Protein AF-T1X6V9-F1 (afdb_monomer)

Sequence (187 aa):
MSGMLDGSAIKTFTDHLGKGTVRTVVFEDSFGGTAEAAGAYANAIRASGVDTEIRGQCMAACAYAFLAGKAHRFGYGLQVNGVLLPVAARPTAAELAVRWRGEEAHKTLAEFTPIAAAAPIRATETRPSGTARDNWQPEHGVLFTASPTLFGRIYNAFYCDGSQGRDFSKCERLPDADPFKLGVLTP

Secondary structure (DSSP, 8-state):
-EEE--STTHHHHHHHHTTS---EEEEEEEE---HHHHHHHHHHHHHHT-EEEEEEEEETHHHHHHHTSSSEEEPPSSSPEEEEEE-SSPPPHHHHTTTTSTHHHHHHHHTTSS----S------------------TTEEEEEEEEEETTEEEEEEEEEESTTTT-GGGSEEETT--TTTTTSS--

Mean predicted aligned error: 7.72 Å

Radius of gyration: 17.03 Å; Cα contacts (8 Å, |Δi|>4): 370; chains: 1; bounding box: 56×28×39 Å

Structure (mmCIF, N/CA/C/O backbone):
data_AF-T1X6V9-F1
#
_entry.id   AF-T1X6V9-F1
#
loop_
_atom_site.group_PDB
_atom_site.id
_atom_site.type_symbol
_atom_site.label_atom_id
_atom_site.label_alt_id
_atom_site.label_comp_id
_atom_site.label_asym_id
_atom_site.label_entity_id
_atom_site.label_seq_id
_atom_site.pdbx_PDB_ins_code
_atom_site.Cartn_x
_atom_site.Cartn_y
_atom_site.Cartn_z
_atom_site.occupancy
_atom_site.B_iso_or_equiv
_atom_site.auth_seq_id
_atom_site.auth_comp_id
_atom_site.auth_asym_id
_atom_site.auth_atom_id
_atom_site.pdbx_PDB_model_num
ATOM 1 N N . MET A 1 1 ? -8.078 7.768 6.172 1.00 91.06 1 MET A N 1
ATOM 2 C CA . MET A 1 1 ? -6.737 8.376 6.262 1.00 91.06 1 MET A CA 1
ATOM 3 C C . MET A 1 1 ? -6.434 8.969 4.907 1.00 91.06 1 MET A C 1
ATOM 5 O O . MET A 1 1 ? -6.535 8.235 3.937 1.00 91.06 1 MET A O 1
ATOM 9 N N . SER A 1 2 ? -6.135 10.259 4.826 1.00 91.19 2 SER A N 1
ATOM 10 C CA . SER A 1 2 ? -5.882 10.945 3.555 1.00 91.19 2 SER A CA 1
ATOM 11 C C . SER A 1 2 ? -4.732 11.930 3.696 1.00 91.19 2 SER A C 1
ATOM 13 O O . SER A 1 2 ? -4.455 12.396 4.803 1.00 91.19 2 SER A O 1
ATOM 15 N N . GLY A 1 3 ? -4.079 12.268 2.585 1.00 88.44 3 GLY A N 1
ATOM 16 C CA . GLY A 1 3 ? -2.943 13.185 2.599 1.00 88.44 3 GLY A CA 1
ATOM 17 C C . GLY A 1 3 ? -1.674 12.550 3.171 1.00 88.44 3 GLY A C 1
ATOM 18 O O . GLY A 1 3 ? -1.402 11.372 2.940 1.00 88.44 3 GLY A O 1
ATOM 19 N N . MET A 1 4 ? -0.852 13.345 3.861 1.00 89.19 4 MET A N 1
ATOM 20 C CA . MET A 1 4 ? 0.467 12.896 4.305 1.00 89.19 4 MET A CA 1
ATOM 21 C C . MET A 1 4 ? 0.417 12.056 5.584 1.00 89.19 4 MET A C 1
ATOM 23 O O . MET A 1 4 ? -0.168 12.467 6.583 1.00 89.19 4 MET A O 1
ATOM 27 N N . LEU A 1 5 ? 1.085 10.898 5.577 1.00 89.19 5 LEU A N 1
ATOM 28 C CA . LEU A 1 5 ? 1.254 10.038 6.758 1.00 89.19 5 LEU A CA 1
ATOM 29 C C . LEU A 1 5 ? 2.577 10.350 7.466 1.00 89.19 5 LEU A C 1
ATOM 31 O O . LEU A 1 5 ? 3.475 9.520 7.540 1.00 89.19 5 LEU A O 1
ATOM 35 N N . ASP A 1 6 ? 2.696 11.565 7.992 1.00 86.56 6 ASP A N 1
ATOM 36 C CA . ASP A 1 6 ? 3.901 12.065 8.679 1.00 86.56 6 ASP A CA 1
ATOM 37 C C . ASP A 1 6 ? 4.001 11.662 10.165 1.00 86.56 6 ASP A C 1
ATOM 39 O O . ASP A 1 6 ? 4.960 12.006 10.850 1.00 86.56 6 ASP A O 1
ATOM 43 N N . GLY A 1 7 ? 3.010 10.928 10.675 1.00 86.88 7 GLY A N 1
ATOM 44 C CA . GLY A 1 7 ? 2.952 10.474 12.066 1.00 86.88 7 GLY A CA 1
ATOM 45 C C . GLY A 1 7 ? 2.306 11.465 13.040 1.00 86.88 7 GLY A C 1
ATOM 46 O O . GLY A 1 7 ? 1.992 11.069 14.158 1.00 86.88 7 GLY A O 1
ATOM 47 N N . SER A 1 8 ? 2.000 12.700 12.631 1.00 90.19 8 SER A N 1
ATOM 48 C CA . SER A 1 8 ? 1.365 13.707 13.503 1.00 90.19 8 SER A CA 1
ATOM 49 C C . SER A 1 8 ? 0.018 13.247 14.083 1.00 90.19 8 SER A C 1
ATOM 51 O O . SER A 1 8 ? -0.298 13.517 15.242 1.00 90.19 8 SER A O 1
ATOM 53 N N . ALA A 1 9 ? -0.757 12.483 13.308 1.00 92.12 9 ALA A N 1
ATOM 54 C CA . ALA A 1 9 ? -2.065 11.964 13.703 1.00 92.12 9 ALA A CA 1
ATOM 55 C C . ALA A 1 9 ? -2.025 10.579 14.384 1.00 92.12 9 ALA A C 1
ATOM 57 O O . ALA A 1 9 ? -3.088 10.033 14.696 1.00 92.12 9 ALA A O 1
ATOM 58 N N . ILE A 1 10 ? -0.842 9.998 14.646 1.00 93.31 10 ILE A N 1
ATOM 59 C CA . ILE A 1 10 ? -0.730 8.601 15.103 1.00 93.31 10 ILE A CA 1
ATOM 60 C C . ILE A 1 10 ? -1.444 8.352 16.432 1.00 93.31 10 ILE A C 1
ATOM 62 O O . ILE A 1 10 ? -2.114 7.336 16.594 1.00 93.31 10 ILE A O 1
ATOM 66 N N . LYS A 1 11 ? -1.357 9.296 17.377 1.00 94.31 11 LYS A N 1
ATOM 67 C CA . LYS A 1 11 ? -2.011 9.157 18.681 1.00 94.31 11 LYS A CA 1
ATOM 68 C C . LYS A 1 11 ? -3.527 9.080 18.514 1.00 94.31 11 LYS A C 1
ATOM 70 O O . LYS A 1 11 ? -4.154 8.139 18.985 1.00 94.31 11 LYS A O 1
ATOM 75 N N . THR A 1 12 ? -4.105 10.041 17.797 1.00 94.88 12 THR A N 1
ATOM 76 C CA . THR A 1 12 ? -5.546 10.083 17.529 1.00 94.88 12 THR A CA 1
ATOM 77 C C . THR A 1 12 ? -6.005 8.852 16.758 1.00 94.88 12 THR A C 1
ATOM 79 O O . THR A 1 12 ? -7.079 8.327 17.040 1.00 94.88 12 THR A O 1
ATOM 82 N N . PHE A 1 13 ? -5.203 8.377 15.807 1.00 95.25 13 PHE A N 1
ATOM 83 C CA . PHE A 1 13 ? -5.475 7.157 15.059 1.00 95.25 13 PHE A CA 1
ATOM 84 C C . PHE A 1 13 ? -5.554 5.928 15.975 1.00 95.25 13 PHE A C 1
ATOM 86 O O . PHE A 1 13 ? -6.565 5.225 15.966 1.00 95.25 13 PHE A O 1
ATOM 93 N N . THR A 1 14 ? -4.548 5.717 16.826 1.00 95.94 14 THR A N 1
ATOM 94 C CA . THR A 1 14 ? -4.524 4.615 17.801 1.00 95.94 14 THR A CA 1
ATOM 95 C C . THR A 1 14 ? -5.679 4.714 18.796 1.00 95.94 14 THR A C 1
ATOM 97 O O . THR A 1 14 ? -6.346 3.714 19.052 1.00 95.94 14 THR A O 1
ATOM 100 N N . ASP A 1 15 ? -5.990 5.918 19.286 1.00 95.50 15 ASP A N 1
ATOM 101 C CA . ASP A 1 15 ? -7.129 6.155 20.182 1.00 95.50 15 ASP A CA 1
ATOM 102 C C . ASP A 1 15 ? -8.468 5.784 19.510 1.00 95.50 15 ASP A C 1
ATOM 104 O O . ASP A 1 15 ? -9.394 5.320 20.174 1.00 95.50 15 ASP A O 1
ATOM 108 N N . HIS A 1 16 ? -8.601 5.966 18.189 1.00 94.25 16 HIS A N 1
ATOM 109 C CA . HIS A 1 16 ? -9.796 5.552 17.446 1.00 94.25 16 HIS A CA 1
ATOM 110 C C . HIS A 1 16 ? -9.865 4.043 17.238 1.00 94.25 16 HIS A C 1
ATOM 112 O O . HIS A 1 16 ? -10.936 3.466 17.430 1.00 94.25 16 HIS A O 1
ATOM 118 N N . LEU A 1 17 ? -8.751 3.404 16.878 1.00 95.50 17 LEU A N 1
ATOM 119 C CA . LEU A 1 17 ? -8.703 1.951 16.728 1.00 95.50 17 LEU A CA 1
ATOM 120 C C . LEU A 1 17 ? -8.969 1.230 18.057 1.00 95.50 17 LEU A C 1
ATOM 122 O O . LEU A 1 17 ? -9.740 0.272 18.089 1.00 95.50 17 LEU A O 1
ATOM 126 N N . GLY A 1 18 ? -8.429 1.749 19.164 1.00 93.38 18 GLY A N 1
ATOM 127 C CA . GLY A 1 18 ? -8.609 1.200 20.511 1.00 93.38 18 GLY A CA 1
ATOM 128 C C . GLY A 1 18 ? -10.059 1.188 21.009 1.00 93.38 18 GLY A C 1
ATOM 129 O O . GLY A 1 18 ? -10.375 0.459 21.944 1.00 93.38 18 GLY A O 1
ATOM 130 N N . LYS A 1 19 ? -10.972 1.930 20.363 1.00 93.75 19 LYS A N 1
ATOM 131 C CA . LYS A 1 19 ? -12.420 1.850 20.638 1.00 93.75 19 LYS A CA 1
ATOM 132 C C . LYS A 1 19 ? -13.039 0.528 20.170 1.00 93.75 19 LYS A C 1
ATOM 134 O O . LYS A 1 19 ? -14.166 0.230 20.552 1.00 93.75 19 LYS A O 1
ATOM 139 N N . GLY A 1 20 ? -12.358 -0.232 19.307 1.00 91.94 20 GLY A N 1
ATOM 140 C CA . GLY A 1 20 ? -12.813 -1.535 18.808 1.00 91.94 20 GLY A CA 1
ATOM 141 C C . GLY A 1 20 ? -14.000 -1.484 17.837 1.00 91.94 20 GLY A C 1
ATOM 142 O O . GLY A 1 20 ? -14.541 -2.522 17.469 1.00 91.94 20 GLY A O 1
ATOM 143 N N . THR A 1 21 ? -14.429 -0.293 17.411 1.00 94.06 21 THR A N 1
ATOM 144 C CA . THR A 1 21 ? -15.556 -0.115 16.478 1.00 94.06 21 THR A CA 1
ATOM 145 C C . THR A 1 21 ? -15.119 -0.029 15.018 1.00 94.06 21 THR A C 1
ATOM 147 O O . THR A 1 21 ? -15.941 -0.186 14.113 1.00 94.06 21 THR A O 1
ATOM 150 N N . VAL A 1 22 ? -13.831 0.214 14.771 1.00 96.00 22 VAL A N 1
ATOM 151 C CA . VAL A 1 22 ? -13.266 0.292 13.424 1.00 96.00 22 VAL A CA 1
ATOM 152 C C . VAL A 1 22 ? -13.042 -1.119 12.896 1.00 96.00 22 VAL A C 1
ATOM 154 O O . VAL A 1 22 ? -12.337 -1.906 13.514 1.00 96.00 22 VAL A O 1
ATOM 157 N N . ARG A 1 23 ? -13.629 -1.433 11.738 1.00 96.38 23 ARG A N 1
ATOM 158 C CA . ARG A 1 23 ? -13.387 -2.703 11.030 1.00 96.38 23 ARG A CA 1
ATOM 159 C C . ARG A 1 23 ? -12.378 -2.574 9.900 1.00 96.38 23 ARG A C 1
ATOM 161 O O . ARG A 1 23 ? -11.648 -3.517 9.628 1.00 96.38 23 ARG A O 1
ATOM 168 N N . THR A 1 24 ? -12.358 -1.418 9.244 1.00 97.50 24 THR A N 1
ATOM 169 C CA . THR A 1 24 ? -11.526 -1.179 8.067 1.00 97.50 24 THR A CA 1
ATOM 170 C C . THR A 1 24 ? -10.926 0.215 8.134 1.00 97.50 24 THR A C 1
ATOM 172 O O . THR A 1 24 ? -11.644 1.196 8.334 1.00 97.50 24 THR A O 1
ATOM 175 N N . VAL A 1 25 ? -9.616 0.306 7.933 1.00 97.44 25 VAL A N 1
ATOM 176 C CA . VAL A 1 25 ? -8.904 1.566 7.726 1.00 97.44 25 VAL A CA 1
ATOM 177 C C . VAL A 1 25 ? -8.819 1.825 6.229 1.00 97.44 25 VAL A C 1
ATOM 179 O O . VAL A 1 25 ? -8.172 1.084 5.495 1.00 97.44 25 VAL A O 1
ATOM 182 N N . VAL A 1 26 ? -9.482 2.887 5.776 1.00 97.19 26 VAL A N 1
ATOM 183 C CA . VAL A 1 26 ? -9.427 3.321 4.377 1.00 97.19 26 VAL A CA 1
ATOM 184 C C . VAL A 1 26 ? -8.323 4.362 4.212 1.00 97.19 26 VAL A C 1
ATOM 186 O O . VAL A 1 26 ? -8.331 5.381 4.909 1.00 97.19 26 VAL A O 1
ATOM 189 N N . PHE A 1 27 ? -7.395 4.121 3.292 1.00 96.81 27 PHE A N 1
ATOM 190 C CA . PHE A 1 27 ? -6.411 5.082 2.808 1.00 96.81 27 PHE A CA 1
ATOM 191 C C . PHE A 1 27 ? -6.910 5.683 1.497 1.00 96.81 27 PHE A C 1
ATOM 193 O O . PHE A 1 27 ? -7.088 4.969 0.513 1.00 96.81 27 PHE A O 1
ATOM 200 N N . GLU A 1 28 ? -7.166 6.983 1.499 1.00 95.81 28 GLU A N 1
ATOM 201 C CA . GLU A 1 28 ? -7.701 7.728 0.365 1.00 95.81 28 GLU A CA 1
ATOM 202 C C . GLU A 1 28 ? -6.678 8.771 -0.069 1.00 95.81 28 GLU A C 1
ATOM 204 O O . GLU A 1 28 ? -6.400 9.689 0.700 1.00 95.81 28 GLU A O 1
ATOM 209 N N . ASP A 1 29 ? -6.085 8.588 -1.251 1.00 93.94 29 ASP A N 1
ATOM 210 C CA . ASP A 1 29 ? -5.052 9.476 -1.810 1.00 93.94 29 ASP A CA 1
ATOM 211 C C . ASP A 1 29 ? -4.024 9.914 -0.751 1.00 93.94 29 ASP A C 1
ATOM 213 O O . ASP A 1 29 ? -3.910 11.071 -0.330 1.00 93.94 29 ASP A O 1
ATOM 217 N N . SER A 1 30 ? -3.318 8.906 -0.249 1.00 91.81 30 SER A N 1
ATOM 218 C CA . SER A 1 30 ? -2.457 8.979 0.917 1.00 91.81 30 SER A CA 1
ATO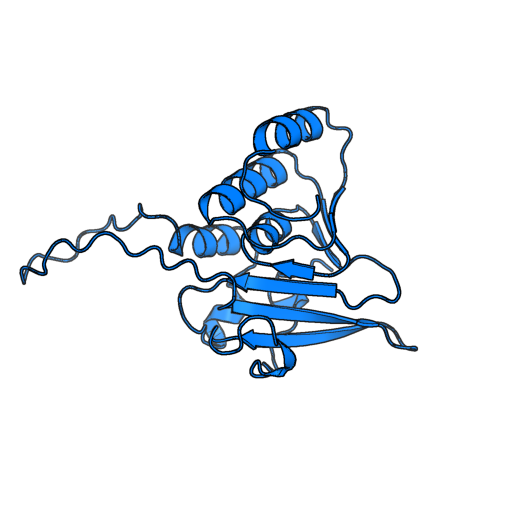M 219 C C . SER A 1 30 ? -0.997 8.840 0.492 1.00 91.81 30 SER A C 1
ATOM 221 O O . SER A 1 30 ? -0.574 7.807 -0.031 1.00 91.81 30 SER A O 1
ATOM 223 N N . PHE A 1 31 ? -0.203 9.879 0.736 1.00 85.56 31 PHE A N 1
ATOM 224 C CA . PHE A 1 31 ? 1.108 10.057 0.110 1.00 85.56 31 PHE A CA 1
ATOM 225 C C . PHE A 1 31 ? 2.216 10.320 1.128 1.00 85.56 31 PHE A C 1
ATOM 227 O O . PHE A 1 31 ? 1.994 10.962 2.148 1.00 85.56 31 PHE A O 1
ATOM 234 N N . GLY A 1 32 ? 3.449 9.934 0.806 1.00 80.25 32 GLY A N 1
ATOM 235 C CA . GLY A 1 32 ? 4.618 10.330 1.595 1.00 80.25 32 GLY A CA 1
ATOM 236 C C . GLY A 1 32 ? 4.636 9.737 3.007 1.00 80.25 32 GLY A C 1
ATOM 237 O O . GLY A 1 32 ? 4.090 8.661 3.251 1.00 80.25 32 GLY A O 1
ATOM 238 N N . GLY A 1 33 ? 5.296 10.441 3.925 1.00 86.06 33 GLY A N 1
ATOM 239 C CA . GLY A 1 33 ? 5.615 9.935 5.259 1.00 86.06 33 GLY A CA 1
ATOM 240 C C . GLY A 1 33 ? 6.975 9.240 5.322 1.00 86.06 33 GLY A C 1
ATOM 241 O O . GLY A 1 33 ? 7.572 8.905 4.293 1.00 86.06 33 GLY A O 1
ATOM 242 N N . THR A 1 34 ? 7.467 9.057 6.543 1.00 89.56 34 THR A N 1
ATOM 243 C CA . THR A 1 34 ? 8.757 8.411 6.817 1.00 89.56 34 THR A CA 1
ATOM 244 C C . THR A 1 34 ? 8.581 6.918 7.094 1.00 89.56 34 THR A C 1
ATOM 246 O O . THR A 1 34 ? 7.464 6.452 7.350 1.00 89.56 34 THR A O 1
ATOM 249 N N . ALA A 1 35 ? 9.680 6.160 7.075 1.00 89.31 35 ALA A N 1
ATOM 250 C CA . ALA A 1 35 ? 9.671 4.748 7.455 1.00 89.31 35 ALA A CA 1
ATOM 251 C C . ALA A 1 35 ? 9.182 4.548 8.905 1.00 89.31 35 ALA A C 1
ATOM 253 O O . ALA A 1 35 ? 8.429 3.615 9.190 1.00 89.31 35 ALA A O 1
ATOM 254 N N . GLU A 1 36 ? 9.530 5.460 9.816 1.00 90.06 36 GLU A N 1
ATOM 255 C CA . GLU A 1 36 ? 9.090 5.430 11.215 1.00 90.06 36 GLU A CA 1
ATOM 256 C C . GLU A 1 36 ? 7.579 5.626 11.331 1.00 90.06 36 GLU A C 1
ATOM 258 O O . GLU A 1 36 ? 6.910 4.878 12.048 1.00 90.06 36 GLU A O 1
ATOM 263 N N . ALA A 1 37 ? 7.020 6.597 10.598 1.00 91.81 37 ALA A N 1
ATOM 264 C CA . ALA A 1 37 ? 5.578 6.808 10.566 1.00 91.81 37 ALA A CA 1
ATOM 265 C C . ALA A 1 37 ? 4.864 5.570 10.005 1.00 91.81 37 ALA A C 1
ATOM 267 O O . ALA A 1 37 ? 3.879 5.109 10.586 1.00 91.81 37 ALA A O 1
ATOM 268 N N . ALA A 1 38 ? 5.400 4.984 8.930 1.00 93.12 38 ALA A N 1
ATOM 269 C CA . ALA A 1 38 ? 4.893 3.748 8.346 1.00 93.12 38 ALA A CA 1
ATOM 270 C C . ALA A 1 38 ? 4.838 2.614 9.382 1.00 93.12 38 ALA A C 1
ATOM 272 O O . ALA A 1 38 ? 3.804 1.962 9.537 1.00 93.12 38 ALA A O 1
ATOM 273 N N . GLY A 1 39 ? 5.923 2.431 10.141 1.00 92.12 39 GLY A N 1
ATOM 274 C CA . GLY A 1 39 ? 6.022 1.425 11.197 1.00 92.12 39 GLY A CA 1
ATOM 275 C C . GLY A 1 39 ? 5.032 1.663 12.332 1.00 92.12 39 GLY A C 1
ATOM 276 O O . GLY A 1 39 ? 4.374 0.725 12.784 1.00 92.12 39 GLY A O 1
ATOM 277 N N . ALA A 1 40 ? 4.862 2.916 12.756 1.00 93.94 40 ALA A N 1
ATOM 278 C CA . ALA A 1 40 ? 3.926 3.270 13.816 1.00 93.94 40 ALA A CA 1
ATOM 279 C C . ALA A 1 40 ? 2.468 2.971 13.421 1.00 93.94 40 ALA A C 1
ATOM 281 O O . ALA A 1 40 ? 1.750 2.312 14.178 1.00 93.94 40 ALA A O 1
ATOM 282 N N . TYR A 1 41 ? 2.042 3.385 12.220 1.00 95.31 41 TYR A N 1
ATOM 283 C CA . TYR A 1 41 ? 0.701 3.075 11.710 1.00 95.31 41 TYR A CA 1
ATOM 284 C C . TYR A 1 41 ? 0.506 1.570 11.500 1.00 95.31 41 TYR A C 1
ATOM 286 O O . TYR A 1 41 ? -0.518 1.027 11.917 1.00 95.31 41 TYR A O 1
ATOM 294 N N . ALA A 1 42 ? 1.492 0.882 10.915 1.00 95.19 42 ALA A N 1
ATOM 295 C CA . ALA A 1 42 ? 1.449 -0.562 10.709 1.00 95.19 42 ALA A CA 1
ATOM 296 C C . ALA A 1 42 ? 1.269 -1.327 12.032 1.00 95.19 42 ALA A C 1
ATOM 298 O O . ALA A 1 42 ? 0.434 -2.226 12.129 1.00 95.19 42 ALA A O 1
ATOM 299 N N . ASN A 1 43 ? 2.002 -0.943 13.079 1.00 94.56 43 ASN A N 1
ATOM 300 C CA . ASN A 1 43 ? 1.893 -1.577 14.391 1.00 94.56 43 ASN A CA 1
ATOM 301 C C . ASN A 1 43 ? 0.511 -1.369 15.020 1.00 94.56 43 ASN A C 1
ATOM 303 O O . ASN A 1 43 ? -0.071 -2.327 15.528 1.00 94.56 43 ASN A O 1
ATOM 307 N N . ALA A 1 44 ? -0.043 -0.156 14.942 1.00 96.06 44 ALA A N 1
ATOM 308 C CA . ALA A 1 44 ? -1.380 0.135 15.459 1.00 96.06 44 ALA A CA 1
ATOM 309 C C . ALA A 1 44 ? -2.480 -0.655 14.721 1.00 96.06 44 ALA A C 1
ATOM 311 O O . ALA A 1 44 ? -3.388 -1.196 15.356 1.00 96.06 44 ALA A O 1
ATOM 312 N N . ILE A 1 45 ? -2.379 -0.772 13.393 1.00 96.75 45 ILE A N 1
ATOM 313 C CA . ILE A 1 45 ? -3.316 -1.541 12.557 1.00 96.75 45 ILE A CA 1
ATOM 314 C C . ILE A 1 45 ? -3.255 -3.027 12.909 1.00 96.75 45 ILE A C 1
ATOM 316 O O . ILE A 1 45 ? -4.292 -3.626 13.201 1.00 96.75 45 ILE A O 1
ATOM 320 N N . ARG A 1 46 ? -2.047 -3.602 12.963 1.00 94.81 46 ARG A N 1
ATOM 321 C CA . ARG A 1 46 ? -1.844 -5.016 13.302 1.00 94.81 46 ARG A CA 1
ATOM 322 C C . ARG A 1 46 ? -2.362 -5.343 14.699 1.00 94.81 46 ARG A C 1
ATOM 324 O O . ARG A 1 46 ? -3.078 -6.325 14.862 1.00 94.81 46 ARG A O 1
ATOM 331 N N . ALA A 1 47 ? -2.051 -4.500 15.687 1.00 94.94 47 ALA A N 1
ATOM 332 C CA . ALA A 1 47 ? -2.513 -4.675 17.065 1.00 94.94 47 ALA A CA 1
ATOM 333 C C . ALA A 1 47 ? -4.046 -4.656 17.177 1.00 94.94 47 ALA A C 1
ATOM 335 O O . ALA A 1 47 ? -4.611 -5.308 18.050 1.00 94.94 47 ALA A O 1
ATOM 336 N N . SER A 1 48 ? -4.712 -3.928 16.280 1.00 96.06 48 SER A N 1
ATOM 337 C CA . SER A 1 48 ? -6.170 -3.790 16.268 1.00 96.06 48 SER A CA 1
ATOM 338 C C . SER A 1 48 ? -6.872 -4.851 15.413 1.00 96.06 48 SER A C 1
ATOM 340 O O . SER A 1 48 ? -8.084 -5.015 15.523 1.00 96.06 48 SER A O 1
ATOM 342 N N . GLY A 1 49 ? -6.137 -5.572 14.557 1.00 95.62 49 GLY A 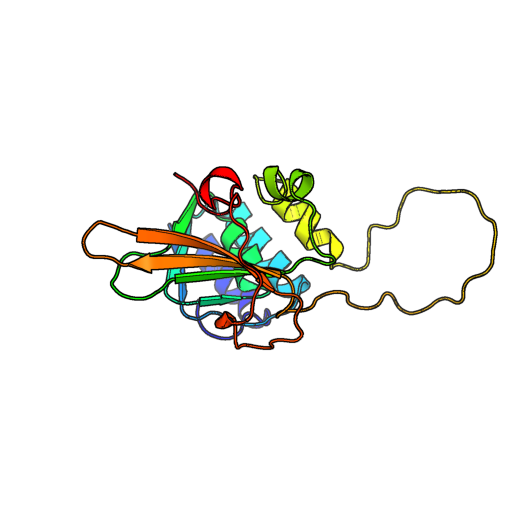N 1
ATOM 343 C CA . GLY A 1 49 ? -6.666 -6.656 13.722 1.00 95.62 49 GLY A CA 1
ATOM 344 C C . GLY A 1 49 ? -7.695 -6.215 12.676 1.00 95.62 49 GLY A C 1
ATOM 345 O O . GLY A 1 49 ? -8.548 -7.013 12.284 1.00 95.62 49 GLY A O 1
ATOM 346 N N . VAL A 1 50 ? -7.636 -4.950 12.255 1.00 97.38 50 VAL A N 1
ATOM 347 C CA . VAL A 1 50 ? -8.553 -4.358 11.271 1.00 97.38 50 VAL A CA 1
ATOM 348 C C . VAL A 1 50 ? -8.128 -4.679 9.840 1.00 97.38 50 VAL A C 1
ATOM 350 O O . VAL A 1 50 ? -6.956 -4.942 9.567 1.00 97.38 50 VAL A O 1
ATOM 353 N N . ASP A 1 51 ? -9.078 -4.615 8.914 1.00 97.81 51 ASP A N 1
ATOM 354 C CA . ASP A 1 51 ? -8.793 -4.668 7.481 1.00 97.81 51 ASP A CA 1
ATOM 355 C C . ASP A 1 51 ? -8.265 -3.313 6.990 1.00 97.81 51 ASP A C 1
ATOM 357 O O . ASP A 1 51 ? -8.493 -2.267 7.608 1.00 97.81 51 ASP A O 1
ATOM 361 N N . THR A 1 52 ? -7.607 -3.300 5.838 1.00 98.00 52 THR A N 1
ATOM 362 C CA . THR A 1 52 ? -7.156 -2.081 5.166 1.00 98.00 52 THR A CA 1
ATOM 363 C C . THR A 1 52 ? -7.680 -2.025 3.735 1.00 98.00 52 THR A C 1
ATOM 365 O O . THR A 1 52 ? -7.828 -3.028 3.034 1.00 98.00 52 THR A O 1
ATOM 368 N N . GLU A 1 53 ? -8.005 -0.818 3.286 1.00 97.94 53 GLU A N 1
ATOM 369 C CA . GLU A 1 53 ? -8.527 -0.576 1.945 1.00 97.94 53 GLU A CA 1
ATOM 370 C C . GLU A 1 53 ? -7.878 0.667 1.347 1.00 97.94 53 GLU A C 1
ATOM 372 O O . GLU A 1 53 ? -7.755 1.679 2.029 1.00 97.94 53 GLU A O 1
ATOM 377 N N . ILE A 1 54 ? -7.494 0.617 0.073 1.00 97.44 54 ILE A N 1
ATOM 378 C CA . ILE A 1 54 ? -7.002 1.796 -0.655 1.00 97.44 54 ILE A CA 1
ATOM 379 C C . ILE A 1 54 ? -8.057 2.289 -1.638 1.00 97.44 54 ILE A C 1
ATOM 381 O O . ILE A 1 54 ? -8.589 1.507 -2.429 1.00 97.44 54 ILE A O 1
ATOM 385 N N . ARG A 1 55 ? -8.303 3.599 -1.637 1.00 96.06 55 ARG A N 1
ATOM 386 C CA . ARG A 1 55 ? -9.081 4.320 -2.648 1.00 96.06 55 ARG A CA 1
ATOM 387 C C . ARG A 1 55 ? -8.199 5.393 -3.277 1.00 96.06 55 ARG A C 1
ATOM 389 O O . ARG A 1 55 ? -7.683 6.253 -2.577 1.00 96.06 55 ARG A O 1
ATOM 396 N N . GLY A 1 56 ? -8.000 5.317 -4.587 1.00 94.75 56 GLY A N 1
ATOM 397 C CA . GLY A 1 56 ? -7.014 6.152 -5.264 1.00 94.75 56 GLY A CA 1
ATOM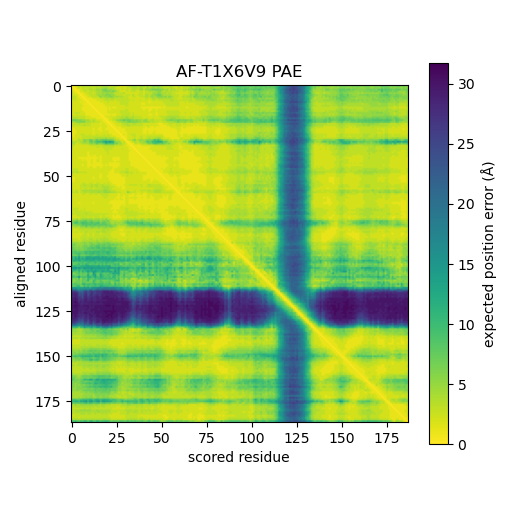 398 C C . GLY A 1 56 ? -5.600 5.647 -4.988 1.00 94.75 56 GLY A C 1
ATOM 399 O O . GLY A 1 56 ? -5.318 4.462 -5.166 1.00 94.75 56 GLY A O 1
ATOM 400 N N . GLN A 1 57 ? -4.694 6.529 -4.589 1.00 93.00 57 GLN A N 1
ATOM 401 C CA . GLN A 1 57 ? -3.267 6.217 -4.510 1.00 93.00 57 GLN A CA 1
ATOM 402 C C . GLN A 1 57 ? -2.761 6.094 -3.065 1.00 93.00 57 GLN A C 1
ATOM 404 O O . GLN A 1 57 ? -3.158 6.844 -2.179 1.00 93.00 57 GLN A O 1
ATOM 409 N N . CYS A 1 58 ? -1.848 5.154 -2.829 1.00 94.44 58 CYS A N 1
ATOM 410 C CA . CYS A 1 58 ? -1.231 4.896 -1.531 1.00 94.44 58 CYS A CA 1
ATOM 411 C C . CYS A 1 58 ? 0.279 4.721 -1.701 1.00 94.44 58 CYS A C 1
ATOM 413 O O . CYS A 1 58 ? 0.744 3.728 -2.254 1.00 94.44 58 CYS A O 1
ATOM 415 N N . MET A 1 59 ? 1.060 5.703 -1.264 1.00 91.19 59 MET A N 1
ATOM 416 C CA . MET A 1 59 ? 2.502 5.737 -1.529 1.00 91.19 59 MET A CA 1
ATOM 417 C C . MET A 1 59 ? 3.307 5.942 -0.253 1.00 91.19 59 MET A C 1
ATOM 419 O O . MET A 1 59 ? 2.825 6.556 0.701 1.00 91.19 59 MET A O 1
ATOM 423 N N . ALA A 1 60 ? 4.547 5.452 -0.262 1.00 89.88 60 ALA A N 1
ATOM 424 C CA . ALA A 1 60 ? 5.487 5.562 0.848 1.00 89.88 60 ALA A CA 1
ATOM 425 C C . ALA A 1 60 ? 4.937 4.957 2.152 1.00 89.88 60 ALA A C 1
ATOM 427 O O . ALA A 1 60 ? 4.670 3.754 2.196 1.00 89.88 60 ALA A O 1
ATOM 428 N N . ALA A 1 61 ? 4.750 5.751 3.213 1.00 92.81 61 ALA A N 1
ATOM 429 C CA . ALA A 1 61 ? 4.360 5.226 4.521 1.00 92.81 61 ALA A CA 1
ATOM 430 C C . ALA A 1 61 ? 2.980 4.558 4.490 1.00 92.81 61 ALA A C 1
ATOM 432 O O . ALA A 1 61 ? 2.742 3.572 5.190 1.00 92.81 61 ALA A O 1
ATOM 433 N N . CYS A 1 62 ? 2.096 5.053 3.619 1.00 95.25 62 CYS A N 1
ATOM 434 C CA . CYS A 1 62 ? 0.785 4.461 3.389 1.00 95.25 62 CYS A CA 1
ATOM 435 C C . CYS A 1 62 ? 0.877 2.989 2.989 1.00 95.25 62 CYS A C 1
ATOM 437 O O . CYS A 1 62 ? 0.123 2.170 3.506 1.00 95.25 62 CYS A O 1
ATOM 439 N N . ALA A 1 63 ? 1.804 2.641 2.097 1.00 94.75 63 ALA A N 1
ATOM 440 C CA . ALA A 1 63 ? 1.861 1.310 1.512 1.00 94.75 63 ALA A CA 1
ATOM 441 C C . ALA A 1 63 ? 2.160 0.237 2.571 1.00 94.75 63 ALA A C 1
ATOM 443 O O . ALA A 1 63 ? 1.505 -0.802 2.611 1.00 94.75 63 ALA A O 1
ATOM 444 N N . TYR A 1 64 ? 3.073 0.523 3.501 1.00 94.19 64 TYR A N 1
ATOM 445 C CA . TYR A 1 64 ? 3.381 -0.386 4.606 1.00 94.19 64 TYR A CA 1
ATOM 446 C C . TYR A 1 64 ? 2.323 -0.383 5.715 1.00 94.19 64 TYR A C 1
ATOM 448 O O . TYR A 1 64 ? 2.064 -1.431 6.307 1.00 94.19 64 TYR A O 1
ATOM 456 N N . ALA A 1 65 ? 1.665 0.751 5.972 1.00 95.56 65 ALA A N 1
ATOM 457 C CA . ALA A 1 65 ? 0.504 0.782 6.860 1.00 95.56 65 ALA A CA 1
ATOM 458 C C . ALA A 1 65 ? -0.654 -0.063 6.293 1.00 95.56 65 ALA A C 1
ATOM 460 O O . ALA A 1 65 ? -1.305 -0.803 7.027 1.00 95.56 65 ALA A O 1
ATOM 461 N N . PHE A 1 66 ? -0.872 -0.004 4.978 1.00 96.50 66 PHE A N 1
ATOM 462 C CA . PHE A 1 66 ? -1.849 -0.817 4.263 1.00 96.50 66 PHE A CA 1
ATOM 463 C C . PHE A 1 66 ? -1.559 -2.316 4.392 1.00 96.50 66 PHE A C 1
ATOM 465 O O . PHE A 1 66 ? -2.460 -3.065 4.763 1.00 96.50 66 PHE A O 1
ATOM 472 N N . LEU A 1 67 ? -0.316 -2.756 4.182 1.00 95.62 67 LEU A N 1
ATOM 473 C CA . LEU A 1 67 ? 0.057 -4.173 4.314 1.00 95.62 67 LEU A CA 1
ATOM 474 C C . LEU A 1 67 ? -0.116 -4.743 5.732 1.00 95.62 67 LEU A C 1
ATOM 476 O O . LEU A 1 67 ? -0.118 -5.956 5.906 1.00 95.62 67 LEU A O 1
ATOM 480 N N . ALA A 1 68 ? -0.254 -3.898 6.755 1.00 95.38 68 ALA A N 1
ATOM 481 C CA . ALA A 1 68 ? -0.447 -4.354 8.129 1.00 95.38 68 ALA A CA 1
ATOM 482 C C . ALA A 1 68 ? -1.884 -4.794 8.450 1.00 95.38 68 ALA A C 1
ATOM 484 O O . ALA A 1 68 ? -2.129 -5.312 9.542 1.00 95.38 68 ALA A O 1
ATOM 485 N N . GLY A 1 69 ? -2.829 -4.560 7.533 1.00 96.06 69 GLY A N 1
ATOM 486 C CA . GLY A 1 69 ? -4.208 -5.012 7.676 1.00 96.06 69 GLY A CA 1
ATOM 487 C C . GLY A 1 69 ? -4.310 -6.532 7.735 1.00 96.06 69 GLY A C 1
ATOM 488 O O . GLY A 1 69 ? -3.537 -7.242 7.095 1.00 96.06 69 GLY A O 1
ATOM 489 N N . LYS A 1 70 ? -5.299 -7.042 8.473 1.00 94.94 70 LYS A N 1
ATOM 490 C CA . LYS A 1 70 ? -5.606 -8.480 8.503 1.00 94.94 70 LYS A CA 1
ATOM 491 C C . LYS A 1 70 ? -5.976 -8.997 7.109 1.00 94.94 70 LYS A C 1
ATOM 493 O O . LYS A 1 70 ? -5.528 -10.068 6.707 1.00 94.94 70 LYS A O 1
ATOM 498 N N . ALA A 1 71 ? -6.803 -8.231 6.407 1.00 95.62 71 ALA A N 1
ATOM 499 C CA . ALA A 1 71 ? -7.010 -8.331 4.975 1.00 95.62 71 ALA A CA 1
ATOM 500 C C . ALA A 1 71 ? -6.791 -6.952 4.351 1.00 95.62 71 ALA A C 1
ATOM 502 O O . ALA A 1 71 ? -7.146 -5.933 4.943 1.00 95.62 71 ALA A O 1
ATOM 503 N N . HIS A 1 72 ? -6.219 -6.922 3.157 1.00 96.12 72 HIS A N 1
ATOM 504 C CA . HIS A 1 72 ? -5.818 -5.701 2.472 1.00 96.12 72 HIS A CA 1
ATOM 505 C C . HIS A 1 72 ? -6.316 -5.745 1.024 1.00 96.12 72 HIS A C 1
ATOM 507 O O . HIS A 1 72 ? -6.012 -6.667 0.264 1.00 96.12 72 HIS A O 1
ATOM 513 N N . ARG A 1 73 ? -7.135 -4.761 0.636 1.00 96.75 73 ARG A N 1
ATOM 514 C CA . ARG A 1 73 ? -7.792 -4.729 -0.683 1.00 96.75 73 ARG A CA 1
ATOM 515 C C . ARG A 1 73 ? -7.773 -3.357 -1.343 1.00 96.75 73 ARG A C 1
ATOM 517 O O . ARG A 1 73 ? -7.683 -2.319 -0.693 1.00 96.75 73 ARG A O 1
ATOM 524 N N . PHE A 1 74 ? -7.965 -3.344 -2.655 1.00 96.44 74 PHE A N 1
ATOM 525 C CA . PHE A 1 74 ? -8.349 -2.125 -3.356 1.00 96.44 74 PHE A CA 1
ATOM 526 C C . PHE A 1 74 ? -9.855 -1.891 -3.236 1.00 96.44 74 PHE A C 1
ATOM 528 O O . PHE A 1 74 ? -10.652 -2.816 -3.383 1.00 96.44 74 PHE A O 1
ATOM 535 N N . GLY A 1 75 ? -10.240 -0.644 -2.978 1.00 93.12 75 GLY A N 1
ATOM 536 C CA . GLY A 1 75 ? -11.628 -0.230 -2.854 1.00 93.12 75 GLY A CA 1
ATOM 537 C C . GLY A 1 75 ? -12.377 -0.278 -4.184 1.00 93.12 75 GLY A C 1
ATOM 538 O O . GLY A 1 75 ? -11.796 -0.182 -5.270 1.00 93.12 75 GLY A O 1
ATOM 539 N N . TYR A 1 76 ? -13.696 -0.412 -4.093 1.00 87.00 76 TYR A N 1
ATOM 540 C CA . TYR A 1 76 ? -14.588 -0.416 -5.250 1.00 87.00 76 TYR A CA 1
ATOM 541 C C . TYR A 1 76 ? -14.738 0.985 -5.871 1.00 87.00 76 TYR A C 1
ATOM 543 O O . TYR A 1 76 ? -14.441 1.997 -5.238 1.00 87.00 76 TYR A O 1
ATOM 551 N N . GLY A 1 77 ? -15.200 1.040 -7.125 1.00 86.62 77 GLY A N 1
ATOM 552 C CA . GLY A 1 77 ? -15.404 2.285 -7.874 1.00 86.62 77 GLY A CA 1
ATOM 553 C C . GLY A 1 77 ? -14.711 2.312 -9.238 1.00 86.62 77 GLY A C 1
ATOM 554 O O . GLY A 1 77 ? -14.069 1.337 -9.638 1.00 86.62 77 GLY A O 1
ATOM 555 N N . LEU A 1 78 ? -14.883 3.432 -9.943 1.00 86.94 78 LEU A N 1
ATOM 556 C CA . LEU A 1 78 ? -14.375 3.676 -11.301 1.00 86.94 78 LEU A CA 1
ATOM 557 C C . LEU A 1 78 ? -13.000 4.359 -11.321 1.00 86.94 78 LEU A C 1
ATOM 559 O O . LEU A 1 78 ? -12.453 4.610 -12.393 1.00 86.94 78 LEU A O 1
ATOM 563 N N . GLN A 1 79 ? -12.426 4.641 -10.154 1.00 90.81 79 GLN A N 1
ATOM 564 C CA . GLN A 1 79 ? -11.069 5.154 -10.039 1.00 90.81 79 GLN A CA 1
ATOM 565 C C . GLN A 1 79 ? -10.018 4.045 -10.188 1.00 90.81 79 GLN A C 1
ATOM 567 O O . GLN A 1 79 ? -10.240 2.884 -9.823 1.00 90.81 79 GLN A O 1
ATOM 572 N N . VAL A 1 80 ? -8.846 4.431 -10.692 1.00 92.62 80 VAL A N 1
ATOM 573 C CA . VAL A 1 80 ? -7.641 3.600 -10.647 1.00 92.62 80 VAL A CA 1
ATOM 574 C C . VAL A 1 80 ? -7.103 3.628 -9.224 1.00 92.62 80 VAL A C 1
ATOM 576 O O . VAL A 1 80 ? -6.830 4.701 -8.685 1.00 92.62 80 VAL A O 1
ATOM 579 N N . ASN A 1 81 ? -6.929 2.449 -8.632 1.00 95.75 81 ASN A N 1
ATOM 580 C CA . ASN A 1 81 ? -6.257 2.334 -7.344 1.00 95.75 81 ASN A CA 1
ATOM 581 C C . ASN A 1 81 ? -4.789 1.961 -7.556 1.00 95.75 81 ASN A C 1
ATOM 583 O O . ASN A 1 81 ? -4.479 1.204 -8.480 1.00 95.75 81 ASN A O 1
ATOM 587 N N . GLY A 1 82 ? -3.902 2.470 -6.708 1.00 94.94 82 GLY A N 1
ATOM 588 C CA . GLY A 1 82 ? -2.475 2.186 -6.779 1.00 94.94 82 GLY A CA 1
ATOM 589 C C . GLY A 1 82 ? -1.819 2.123 -5.406 1.00 94.94 82 GLY A C 1
ATOM 590 O O . GLY A 1 82 ? -2.160 2.903 -4.518 1.00 94.94 82 GLY A O 1
ATOM 591 N N . VAL A 1 83 ? -0.869 1.204 -5.238 1.00 95.56 83 VAL A N 1
ATOM 592 C CA . VAL A 1 83 ? 0.025 1.148 -4.078 1.00 95.56 83 VAL A CA 1
ATOM 593 C C . VAL A 1 83 ? 1.475 1.042 -4.530 1.00 95.56 83 VAL A C 1
ATOM 595 O O . VAL A 1 83 ? 1.831 0.098 -5.233 1.00 95.56 83 VAL A O 1
ATOM 598 N N . LEU A 1 84 ? 2.307 2.010 -4.146 1.00 94.44 84 LEU A N 1
ATOM 599 C CA . LEU A 1 84 ? 3.749 1.985 -4.394 1.00 94.44 84 LEU A CA 1
ATOM 600 C C . LEU A 1 84 ? 4.452 1.554 -3.112 1.00 94.44 84 LEU A C 1
ATOM 602 O O . LEU A 1 84 ? 4.471 2.316 -2.147 1.00 94.44 84 LEU A O 1
ATOM 606 N N . LEU A 1 85 ? 5.011 0.344 -3.115 1.00 93.00 85 LEU A N 1
ATOM 607 C CA . LEU A 1 85 ? 5.769 -0.225 -2.002 1.00 93.00 85 LEU A CA 1
ATOM 608 C C . LEU A 1 85 ? 7.250 0.139 -2.147 1.00 93.00 85 LEU A C 1
ATOM 610 O O . LEU A 1 85 ? 7.890 -0.376 -3.070 1.00 93.00 85 LEU A O 1
ATOM 614 N N . PRO A 1 86 ? 7.808 0.992 -1.265 1.00 91.56 86 PRO A N 1
ATOM 615 C CA . PRO A 1 86 ? 9.222 1.338 -1.323 1.00 91.56 86 PRO A CA 1
ATOM 616 C C . PRO A 1 86 ? 10.120 0.119 -1.122 1.00 91.56 86 PRO A C 1
ATOM 618 O O . PRO A 1 86 ? 9.846 -0.719 -0.260 1.00 91.56 86 PRO A O 1
ATOM 621 N N . VAL A 1 87 ? 11.210 0.036 -1.884 1.00 89.31 87 VAL A N 1
ATOM 622 C CA . VAL A 1 87 ? 12.231 -1.024 -1.771 1.00 89.31 87 VAL A CA 1
ATOM 623 C C . VAL A 1 87 ? 13.620 -0.395 -1.719 1.00 89.31 87 VAL A C 1
ATOM 625 O O . VAL A 1 87 ? 13.884 0.549 -2.449 1.00 89.31 87 VAL A O 1
ATOM 628 N N . ALA A 1 88 ? 14.524 -0.910 -0.880 1.00 85.00 88 ALA A N 1
ATOM 629 C CA . ALA A 1 88 ? 15.871 -0.339 -0.757 1.00 85.00 88 ALA A CA 1
ATOM 630 C C . ALA A 1 88 ? 16.728 -0.564 -2.019 1.00 85.00 88 ALA A C 1
ATOM 632 O O . ALA A 1 88 ? 17.626 0.213 -2.336 1.00 85.00 88 ALA A O 1
ATOM 633 N N . ALA A 1 89 ? 16.443 -1.638 -2.756 1.00 84.81 89 ALA A N 1
ATOM 634 C CA . ALA A 1 89 ? 17.076 -1.990 -4.019 1.00 84.81 89 ALA A CA 1
ATOM 635 C C . ALA A 1 89 ? 16.071 -2.714 -4.920 1.00 84.81 89 ALA A C 1
ATOM 637 O O . ALA A 1 89 ? 15.072 -3.257 -4.440 1.00 84.81 89 ALA A O 1
ATOM 638 N N . ARG A 1 90 ? 16.343 -2.739 -6.231 1.00 87.56 90 ARG A N 1
ATOM 639 C CA . ARG A 1 90 ? 15.514 -3.467 -7.199 1.00 87.56 90 ARG A CA 1
ATOM 640 C C . ARG A 1 90 ? 15.398 -4.943 -6.784 1.00 87.56 90 ARG A C 1
ATOM 642 O O . ARG A 1 90 ? 16.426 -5.618 -6.744 1.00 87.56 90 ARG A O 1
ATOM 649 N N . PRO A 1 91 ? 14.186 -5.458 -6.521 1.00 85.00 91 PRO A N 1
ATOM 650 C CA . PRO A 1 91 ? 14.018 -6.855 -6.170 1.00 85.00 91 PRO A CA 1
ATOM 651 C C . PRO A 1 91 ? 14.220 -7.749 -7.392 1.00 85.00 91 PRO A C 1
ATOM 653 O O . PRO A 1 91 ? 13.790 -7.438 -8.507 1.00 85.00 91 PRO A O 1
ATOM 656 N N . THR A 1 92 ? 14.835 -8.900 -7.164 1.00 86.44 92 THR A N 1
ATOM 657 C CA . THR A 1 92 ? 14.828 -10.023 -8.099 1.00 86.44 92 THR A CA 1
ATOM 658 C C . THR A 1 92 ? 13.435 -10.658 -8.164 1.00 86.44 92 THR A C 1
ATOM 660 O O . THR A 1 92 ? 12.612 -10.514 -7.256 1.00 86.44 92 THR A O 1
ATOM 663 N N . ALA A 1 93 ? 13.162 -11.421 -9.227 1.00 79.69 93 ALA A N 1
ATOM 664 C CA . ALA A 1 93 ? 11.899 -12.151 -9.361 1.00 79.69 93 ALA A CA 1
ATOM 665 C C . ALA A 1 93 ? 11.659 -13.142 -8.202 1.00 79.69 93 ALA A C 1
ATOM 667 O O . ALA A 1 93 ? 10.526 -13.310 -7.756 1.00 79.69 93 ALA A O 1
ATOM 668 N N . ALA A 1 94 ? 12.726 -13.764 -7.687 1.00 79.38 94 ALA A N 1
ATOM 669 C CA . ALA A 1 94 ? 12.648 -14.689 -6.560 1.00 79.38 94 ALA A CA 1
ATOM 670 C C . ALA A 1 94 ? 12.277 -13.976 -5.249 1.00 79.38 94 ALA A C 1
ATOM 672 O O . ALA A 1 94 ? 11.455 -14.483 -4.490 1.00 79.38 94 ALA A O 1
ATOM 673 N N . GLU A 1 95 ? 12.831 -12.786 -5.001 1.00 81.94 95 GLU A N 1
ATOM 674 C CA . GLU A 1 95 ? 12.513 -11.996 -3.806 1.00 81.94 95 GLU A CA 1
ATOM 675 C C . GLU A 1 95 ? 11.063 -11.509 -3.827 1.00 81.94 95 GLU A C 1
ATOM 677 O O . GLU A 1 95 ? 10.366 -11.633 -2.820 1.00 81.94 95 GLU A O 1
ATOM 682 N N . LEU A 1 96 ? 10.573 -11.028 -4.978 1.00 79.94 96 LEU A N 1
ATOM 683 C CA . LEU A 1 96 ? 9.183 -10.577 -5.129 1.00 79.94 96 LEU A CA 1
ATOM 684 C C . LEU A 1 96 ? 8.167 -11.630 -4.668 1.00 79.94 96 LEU A C 1
ATOM 686 O O . LEU A 1 96 ? 7.160 -11.271 -4.062 1.00 79.94 96 LEU A O 1
ATOM 690 N N . ALA A 1 97 ? 8.437 -12.917 -4.910 1.00 74.81 97 ALA A N 1
ATOM 691 C CA . ALA A 1 97 ? 7.506 -14.016 -4.648 1.00 74.81 97 ALA A CA 1
ATOM 692 C C . ALA A 1 97 ? 7.069 -14.149 -3.177 1.00 74.81 97 ALA A C 1
ATOM 694 O O . ALA A 1 97 ? 6.000 -14.700 -2.903 1.00 74.81 97 ALA A O 1
ATOM 695 N N . VAL A 1 98 ? 7.888 -13.672 -2.236 1.00 76.31 98 VAL A N 1
ATOM 696 C CA . VAL A 1 98 ? 7.654 -13.826 -0.790 1.00 76.31 98 VAL A CA 1
ATOM 697 C C . VAL A 1 98 ? 7.632 -12.501 -0.029 1.00 76.31 98 VAL A C 1
ATOM 699 O O . VAL A 1 98 ? 7.122 -12.465 1.087 1.00 76.31 98 VAL A O 1
ATOM 702 N N . ARG A 1 99 ? 8.127 -11.416 -0.637 1.00 78.50 99 ARG A N 1
ATOM 703 C CA . ARG A 1 99 ? 8.509 -10.170 0.045 1.00 78.50 99 ARG A CA 1
ATOM 704 C C . ARG A 1 99 ? 7.430 -9.540 0.927 1.00 78.50 99 ARG A C 1
ATOM 706 O O . ARG A 1 99 ? 7.751 -9.038 1.995 1.00 78.50 99 ARG A O 1
ATOM 713 N N . TRP A 1 100 ? 6.168 -9.556 0.502 1.00 82.06 100 TRP A N 1
ATOM 714 C CA . TRP A 1 100 ? 5.081 -8.869 1.217 1.00 82.06 100 TRP A CA 1
ATOM 715 C C . TRP A 1 100 ? 4.050 -9.808 1.830 1.00 82.06 100 TRP A C 1
ATOM 717 O O . TRP A 1 100 ? 2.986 -9.375 2.261 1.00 82.06 100 TRP A O 1
ATOM 727 N N . ARG A 1 101 ? 4.367 -11.101 1.927 1.00 78.81 101 ARG A N 1
ATOM 728 C CA . ARG A 1 101 ? 3.495 -12.063 2.599 1.00 78.81 101 ARG A CA 1
ATOM 729 C C . ARG A 1 101 ? 3.729 -12.018 4.112 1.00 78.81 101 ARG A C 1
ATOM 731 O O . ARG A 1 101 ? 4.783 -12.428 4.592 1.00 78.81 101 ARG A O 1
ATOM 738 N N . GLY A 1 102 ? 2.721 -11.581 4.868 1.00 73.25 102 GLY A N 1
ATOM 739 C CA . GLY A 1 102 ? 2.720 -11.647 6.335 1.00 73.25 102 GLY A CA 1
ATOM 740 C C . GLY A 1 102 ? 3.916 -10.930 6.975 1.00 73.25 102 GLY A C 1
ATOM 741 O O . GLY A 1 102 ? 4.161 -9.757 6.704 1.00 73.25 102 GLY A O 1
ATOM 742 N N . GLU A 1 103 ? 4.670 -11.641 7.819 1.00 73.69 103 GLU A N 1
ATOM 743 C CA . GLU A 1 103 ? 5.828 -11.103 8.558 1.00 73.69 103 GLU A CA 1
ATOM 744 C C . GLU A 1 103 ? 6.967 -10.589 7.656 1.00 73.69 103 GLU A C 1
ATOM 746 O O . GLU A 1 103 ? 7.746 -9.732 8.077 1.00 73.69 103 GLU A O 1
ATOM 751 N N . GLU A 1 104 ? 7.061 -11.038 6.399 1.00 77.88 104 GLU A N 1
ATOM 752 C CA . GLU A 1 104 ? 8.086 -10.543 5.467 1.00 77.88 104 GLU A CA 1
ATOM 753 C C . GLU A 1 104 ? 7.884 -9.055 5.136 1.00 77.88 104 GLU A C 1
ATOM 755 O O . GLU A 1 104 ? 8.858 -8.305 5.053 1.00 77.88 104 GLU A O 1
ATOM 760 N N . ALA A 1 105 ? 6.636 -8.571 5.096 1.00 76.12 105 ALA A N 1
ATOM 761 C CA . ALA A 1 105 ? 6.362 -7.145 4.918 1.00 76.12 105 ALA A CA 1
ATOM 762 C C . ALA A 1 105 ? 6.973 -6.304 6.054 1.00 76.12 105 ALA A C 1
ATOM 764 O O . ALA A 1 105 ? 7.487 -5.210 5.819 1.00 76.12 105 ALA A O 1
ATOM 765 N N . HIS A 1 106 ? 6.984 -6.829 7.282 1.00 72.44 106 HIS A N 1
ATOM 766 C CA . HIS A 1 106 ? 7.612 -6.155 8.414 1.00 72.44 106 HIS A CA 1
ATOM 767 C C . HIS A 1 106 ? 9.139 -6.116 8.284 1.00 72.44 106 HIS A C 1
ATOM 769 O O . HIS A 1 106 ? 9.741 -5.065 8.500 1.00 72.44 106 HIS A O 1
ATOM 775 N N . LYS A 1 107 ? 9.759 -7.224 7.860 1.00 72.38 107 LYS A N 1
ATOM 776 C CA . LYS A 1 107 ? 11.209 -7.277 7.607 1.00 72.38 107 LYS A CA 1
ATOM 777 C C . LYS A 1 107 ? 11.633 -6.285 6.529 1.00 72.38 107 LYS A C 1
ATOM 779 O O . LYS A 1 107 ? 12.646 -5.617 6.688 1.00 72.38 107 LYS A O 1
ATOM 784 N N . THR A 1 108 ? 10.831 -6.144 5.477 1.00 76.31 108 THR A N 1
ATOM 785 C CA . THR A 1 108 ? 11.142 -5.220 4.378 1.00 76.31 108 THR A CA 1
ATOM 786 C C . THR A 1 108 ? 11.041 -3.760 4.793 1.00 76.31 108 THR A C 1
ATOM 788 O O . THR A 1 108 ? 11.865 -2.955 4.378 1.00 76.31 108 THR A O 1
ATOM 791 N N . LEU A 1 109 ? 10.105 -3.418 5.685 1.00 78.81 109 LEU A N 1
ATOM 792 C CA . LEU A 1 109 ? 10.072 -2.090 6.292 1.00 78.81 109 LEU A CA 1
ATOM 793 C C . LEU A 1 109 ? 11.288 -1.850 7.204 1.00 78.81 109 LEU A C 1
ATOM 795 O O . LEU A 1 109 ? 11.832 -0.748 7.228 1.00 78.81 109 LEU A O 1
ATOM 799 N N . ALA A 1 110 ? 11.735 -2.875 7.933 1.00 77.69 110 ALA A N 1
ATOM 800 C CA . ALA A 1 110 ? 12.891 -2.773 8.821 1.00 77.69 110 ALA A CA 1
ATOM 801 C C . ALA A 1 110 ? 14.213 -2.495 8.075 1.00 77.69 110 ALA A C 1
ATOM 803 O O . ALA A 1 110 ? 15.129 -1.931 8.672 1.00 77.69 110 ALA A O 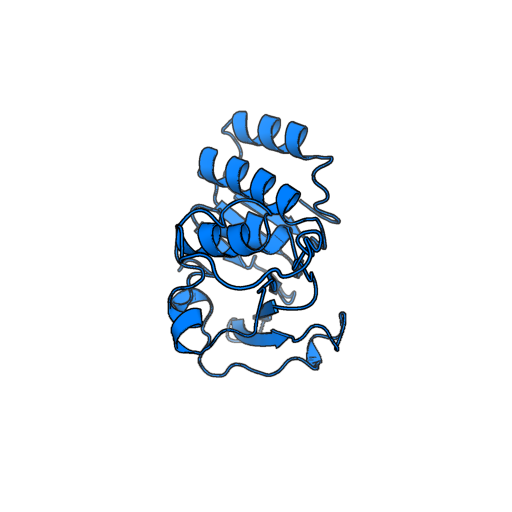1
ATOM 804 N N . GLU A 1 111 ? 14.305 -2.799 6.770 1.00 79.50 111 GLU A N 1
ATOM 805 C CA . GLU A 1 111 ? 15.449 -2.424 5.914 1.00 79.50 111 GLU A CA 1
ATOM 806 C C . GLU A 1 111 ? 15.697 -0.904 5.873 1.00 79.50 111 GLU A C 1
ATOM 808 O O . GLU A 1 111 ? 16.810 -0.465 5.579 1.00 79.50 111 GLU A O 1
ATOM 813 N N . PHE A 1 112 ? 14.674 -0.101 6.179 1.00 78.38 112 PHE A N 1
ATOM 814 C CA . PHE A 1 112 ? 14.737 1.361 6.168 1.00 78.38 112 PHE A CA 1
ATOM 815 C C . PHE A 1 112 ? 14.967 1.976 7.548 1.00 78.38 112 PHE A C 1
ATOM 817 O O . PHE A 1 112 ? 15.228 3.171 7.644 1.00 78.38 112 PHE A O 1
ATOM 824 N N . THR A 1 113 ? 14.902 1.187 8.623 1.00 68.31 113 THR A N 1
ATOM 825 C CA . THR A 1 113 ? 15.163 1.688 9.975 1.00 68.31 113 THR A CA 1
ATOM 826 C C . THR A 1 113 ? 16.630 1.484 10.347 1.00 68.31 113 THR A C 1
ATOM 828 O O . THR A 1 113 ? 17.125 0.353 10.293 1.00 68.31 113 THR A O 1
ATOM 831 N N . PRO A 1 114 ? 17.356 2.527 10.780 1.00 55.38 114 PRO A N 1
ATOM 832 C CA . PRO A 1 114 ? 18.702 2.355 11.295 1.00 55.38 114 PRO A CA 1
ATOM 833 C C . PRO A 1 114 ? 18.615 1.729 12.692 1.00 55.38 114 PRO A C 1
ATOM 835 O O . PRO A 1 114 ? 18.519 2.472 13.653 1.00 55.38 114 PRO A O 1
ATOM 838 N N . ILE A 1 115 ? 18.568 0.391 12.797 1.00 51.12 115 ILE A N 1
ATOM 839 C CA . ILE A 1 115 ? 19.062 -0.490 13.889 1.00 51.12 115 ILE A CA 1
ATOM 840 C C . ILE A 1 115 ? 18.602 -1.933 13.573 1.00 51.12 115 ILE A C 1
ATOM 842 O O . ILE A 1 115 ? 17.515 -2.345 13.958 1.00 51.12 115 ILE A O 1
ATOM 846 N N . ALA A 1 116 ? 19.442 -2.703 12.865 1.00 38.66 116 ALA A N 1
ATOM 847 C CA . ALA A 1 116 ? 19.518 -4.178 12.931 1.00 38.66 116 ALA A CA 1
ATOM 848 C C . ALA A 1 116 ? 20.751 -4.741 12.183 1.00 38.66 116 ALA A C 1
ATOM 850 O O . ALA A 1 116 ? 20.732 -5.861 11.682 1.00 38.66 116 ALA A O 1
ATOM 851 N N . ALA A 1 117 ? 21.863 -4.002 12.115 1.00 39.31 117 ALA A N 1
ATOM 852 C CA . ALA A 1 117 ? 23.162 -4.597 11.794 1.00 39.31 117 ALA A CA 1
ATOM 853 C C . ALA A 1 117 ? 23.757 -5.189 13.082 1.00 39.31 117 ALA A C 1
ATOM 855 O O . ALA A 1 117 ? 24.668 -4.624 13.678 1.00 39.31 117 ALA A O 1
ATOM 856 N N . ALA A 1 118 ? 23.187 -6.295 13.560 1.00 41.28 118 ALA A N 1
ATOM 857 C CA . ALA A 1 118 ? 23.698 -7.020 14.720 1.00 41.28 118 ALA A CA 1
ATOM 858 C C . ALA A 1 118 ? 23.835 -8.517 14.408 1.00 41.28 118 ALA A C 1
ATOM 860 O O . ALA A 1 118 ? 23.039 -9.337 14.851 1.00 41.28 118 ALA A O 1
ATOM 861 N N . ALA A 1 119 ? 24.884 -8.862 13.656 1.00 32.38 119 ALA A N 1
ATOM 862 C CA . ALA A 1 119 ? 25.604 -10.131 13.777 1.00 32.38 119 ALA A CA 1
ATOM 863 C C . ALA A 1 119 ? 27.050 -9.942 13.264 1.00 32.38 119 ALA A C 1
ATOM 865 O O . ALA A 1 119 ? 27.253 -9.225 12.282 1.00 32.38 119 ALA A O 1
ATOM 866 N N . PRO A 1 120 ? 28.071 -10.523 13.926 1.00 41.53 120 PRO A N 1
ATOM 867 C CA . PRO A 1 120 ? 29.461 -10.141 13.724 1.00 41.53 120 PRO A CA 1
ATOM 868 C C . PRO A 1 120 ? 30.048 -10.875 12.517 1.00 41.53 120 PRO A C 1
ATOM 870 O O . PRO A 1 120 ? 30.161 -12.100 12.525 1.00 41.53 120 PRO A O 1
ATOM 873 N N . ILE A 1 121 ? 30.499 -10.139 11.503 1.00 39.97 121 ILE A N 1
ATOM 874 C CA . ILE A 1 121 ? 31.480 -10.663 10.550 1.00 39.97 121 ILE A CA 1
ATOM 875 C C . ILE A 1 121 ? 32.798 -9.948 10.826 1.00 39.97 121 ILE A C 1
ATOM 877 O O . ILE A 1 121 ? 32.852 -8.733 10.988 1.00 39.97 121 ILE A O 1
ATOM 881 N N . ARG A 1 122 ? 33.828 -10.777 11.003 1.00 34.62 122 ARG A N 1
ATOM 882 C CA . ARG A 1 122 ? 35.170 -10.468 11.493 1.00 34.62 122 ARG A CA 1
ATOM 883 C C . ARG A 1 122 ? 35.735 -9.147 10.971 1.00 34.62 122 ARG A C 1
ATOM 885 O O . ARG A 1 122 ? 35.667 -8.844 9.786 1.00 34.62 122 ARG A O 1
ATOM 892 N N . ALA A 1 123 ? 36.384 -8.441 11.891 1.00 43.12 123 ALA A N 1
ATOM 893 C CA . ALA A 1 123 ? 37.183 -7.258 11.641 1.00 43.12 123 ALA A CA 1
ATOM 894 C C . ALA A 1 123 ? 38.237 -7.501 10.553 1.00 43.12 123 ALA A C 1
ATOM 896 O O . ALA A 1 123 ? 39.183 -8.258 10.766 1.00 43.12 123 ALA A O 1
ATOM 897 N N . THR A 1 124 ? 38.121 -6.801 9.428 1.00 37.09 124 THR A N 1
ATOM 898 C CA . THR A 1 124 ? 39.262 -6.173 8.755 1.00 37.09 124 THR A CA 1
ATOM 899 C C . THR A 1 124 ? 38.748 -4.999 7.916 1.00 37.09 124 THR A C 1
ATOM 901 O O . THR A 1 124 ? 37.726 -5.116 7.253 1.00 37.09 124 THR A O 1
ATOM 904 N N . GLU A 1 125 ? 39.487 -3.892 7.978 1.00 34.91 125 GLU A N 1
ATOM 905 C CA . GLU A 1 125 ? 39.348 -2.641 7.215 1.00 34.91 125 GLU A CA 1
ATOM 906 C C . GLU A 1 125 ? 38.394 -1.563 7.755 1.00 34.91 125 GLU A C 1
ATOM 908 O O . GLU A 1 125 ? 37.175 -1.561 7.596 1.00 34.91 125 GLU A O 1
ATOM 913 N N . THR A 1 126 ? 39.044 -0.566 8.355 1.00 39.00 126 THR A N 1
ATOM 914 C CA . THR A 1 126 ? 38.573 0.777 8.677 1.00 39.00 126 THR A CA 1
ATOM 915 C C . THR A 1 126 ? 37.872 1.422 7.473 1.00 39.00 126 THR A C 1
ATOM 917 O O . THR A 1 126 ? 38.520 2.004 6.604 1.00 39.00 126 THR A O 1
ATOM 920 N N . ARG A 1 127 ? 36.537 1.371 7.427 1.00 32.84 127 ARG A N 1
ATOM 921 C CA . ARG A 1 127 ? 35.729 2.318 6.642 1.00 32.84 127 ARG A CA 1
ATOM 922 C C . ARG A 1 127 ? 35.202 3.415 7.565 1.00 32.84 127 ARG A C 1
ATOM 924 O O . ARG A 1 127 ? 34.809 3.109 8.691 1.00 32.84 127 ARG A O 1
ATOM 931 N N . PRO A 1 128 ? 35.216 4.683 7.122 1.00 35.97 128 PRO A N 1
ATOM 932 C CA . PRO A 1 128 ? 34.777 5.793 7.947 1.00 35.97 128 PRO A CA 1
ATOM 933 C C . PRO A 1 128 ? 33.307 5.601 8.310 1.00 35.97 128 PRO A C 1
ATOM 935 O O . PRO A 1 128 ? 32.497 5.188 7.477 1.00 35.97 128 PRO A O 1
ATOM 938 N N . SER A 1 129 ? 32.991 5.906 9.563 1.00 39.16 129 SER A N 1
ATOM 939 C CA . SER A 1 129 ? 31.656 6.004 10.141 1.00 39.16 129 SER A CA 1
ATOM 940 C C . SER A 1 129 ? 30.839 7.059 9.387 1.00 39.16 129 SER A C 1
ATOM 942 O O . SER A 1 129 ? 30.712 8.207 9.802 1.00 39.16 129 SER A O 1
ATOM 944 N N . GLY A 1 130 ? 30.314 6.671 8.226 1.00 33.88 130 GLY A N 1
ATOM 945 C CA . GLY A 1 130 ? 29.257 7.390 7.539 1.00 33.88 130 GLY A CA 1
ATOM 946 C C . GLY A 1 130 ? 27.959 7.145 8.291 1.00 33.88 130 GLY A C 1
ATOM 947 O O . GLY A 1 130 ? 27.598 5.997 8.548 1.00 33.88 130 GLY A O 1
ATOM 948 N N . THR A 1 131 ? 27.283 8.225 8.666 1.00 37.25 131 THR A N 1
ATOM 949 C CA . THR A 1 131 ? 25.880 8.225 9.080 1.00 37.25 131 THR A CA 1
ATOM 950 C C . THR A 1 131 ? 25.093 7.236 8.222 1.00 37.25 131 THR A C 1
ATOM 952 O O . THR A 1 131 ? 25.190 7.281 6.994 1.00 37.25 131 THR A O 1
ATOM 955 N N . ALA A 1 132 ? 24.371 6.306 8.857 1.00 44.56 132 ALA A N 1
ATOM 956 C CA . ALA A 1 132 ? 23.472 5.395 8.159 1.00 44.56 132 ALA A CA 1
ATOM 957 C C . ALA A 1 132 ? 22.563 6.246 7.266 1.00 44.56 132 ALA A C 1
ATOM 959 O O . ALA A 1 132 ? 21.746 7.015 7.770 1.00 44.56 132 ALA A O 1
ATOM 960 N N . ARG A 1 133 ? 22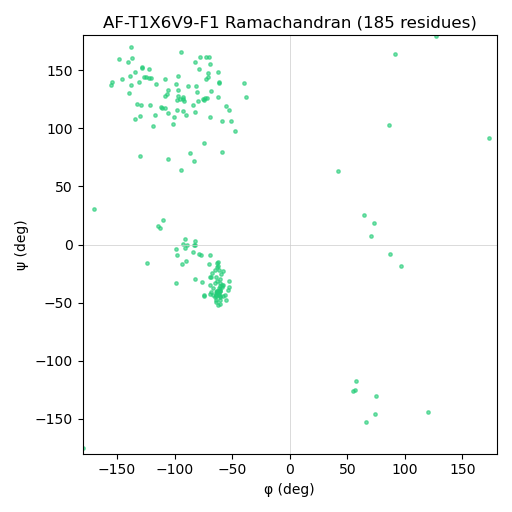.804 6.219 5.950 1.00 45.84 133 ARG A N 1
ATOM 961 C CA . ARG A 1 133 ? 21.985 6.964 4.999 1.00 45.84 133 ARG A CA 1
ATOM 962 C C . ARG A 1 133 ? 20.582 6.395 5.110 1.00 45.84 133 ARG A C 1
ATOM 964 O O . ARG A 1 133 ? 20.412 5.181 5.025 1.00 45.84 133 ARG A O 1
ATOM 971 N N . ASP A 1 134 ? 19.617 7.276 5.329 1.00 61.69 134 ASP A N 1
ATOM 972 C CA . ASP A 1 134 ? 18.214 6.939 5.181 1.00 61.69 134 ASP A CA 1
ATOM 973 C C . ASP A 1 134 ? 18.009 6.470 3.732 1.00 61.69 134 ASP A C 1
ATOM 975 O O . ASP A 1 134 ? 18.126 7.252 2.786 1.00 61.69 134 ASP A O 1
ATOM 979 N N . ASN A 1 135 ? 17.837 5.160 3.550 1.00 78.19 135 ASN A N 1
ATOM 980 C CA . ASN A 1 135 ? 17.634 4.545 2.238 1.00 78.19 135 ASN A CA 1
ATOM 981 C C . ASN A 1 135 ? 16.164 4.644 1.798 1.00 78.19 135 ASN A C 1
ATOM 983 O O . ASN A 1 135 ? 15.798 4.098 0.757 1.00 78.19 135 ASN A O 1
ATOM 987 N N . TRP A 1 136 ? 15.311 5.305 2.585 1.00 84.94 136 TRP A N 1
ATOM 988 C CA . TRP A 1 136 ? 13.909 5.501 2.267 1.00 84.94 136 TRP A CA 1
ATOM 989 C C . TRP A 1 136 ? 13.742 6.458 1.089 1.00 84.94 136 TRP A C 1
ATOM 991 O O . TRP A 1 136 ? 13.948 7.668 1.186 1.00 84.94 136 TRP A O 1
ATOM 1001 N N . GLN A 1 137 ? 13.321 5.904 -0.043 1.00 86.56 137 GLN A N 1
ATOM 1002 C CA . GLN A 1 137 ? 13.004 6.664 -1.242 1.00 86.56 137 GLN A CA 1
ATOM 1003 C C . GLN A 1 137 ? 11.527 6.453 -1.602 1.00 86.56 137 GLN A C 1
ATOM 1005 O O . GLN A 1 137 ? 11.177 5.422 -2.170 1.00 86.56 137 GLN A O 1
ATOM 1010 N N . PRO A 1 138 ? 10.644 7.424 -1.296 1.00 84.62 138 PRO A N 1
ATOM 1011 C CA . PRO A 1 138 ? 9.199 7.323 -1.523 1.00 84.62 138 PRO A CA 1
ATOM 1012 C C . PRO A 1 138 ? 8.774 6.942 -2.945 1.00 84.62 138 PRO A C 1
ATOM 1014 O O . PRO A 1 138 ? 7.732 6.317 -3.110 1.00 84.62 138 PRO A O 1
ATOM 1017 N N . GLU A 1 139 ? 9.560 7.340 -3.949 1.00 88.06 139 GLU A N 1
ATOM 1018 C CA . GLU A 1 139 ? 9.262 7.167 -5.378 1.00 88.06 139 GLU A CA 1
ATOM 1019 C C . GLU A 1 139 ? 9.989 5.944 -5.996 1.00 88.06 139 GLU A C 1
ATOM 1021 O O . GLU A 1 139 ? 9.791 5.630 -7.173 1.00 88.06 139 GLU A O 1
ATOM 1026 N N . HIS A 1 140 ? 10.840 5.249 -5.226 1.00 91.75 140 HIS A N 1
ATOM 1027 C CA . HIS A 1 140 ? 11.593 4.060 -5.655 1.00 91.75 140 HIS A CA 1
ATOM 1028 C C . HIS A 1 140 ? 10.976 2.814 -5.020 1.00 91.75 140 HIS A C 1
ATOM 1030 O O . HIS A 1 140 ? 10.989 2.632 -3.804 1.00 91.75 140 HIS A O 1
ATOM 1036 N N . GLY A 1 141 ? 10.385 1.954 -5.843 1.00 93.00 141 GLY A N 1
ATOM 1037 C CA . GLY A 1 141 ? 9.485 0.930 -5.335 1.00 93.00 141 GLY A CA 1
ATOM 1038 C C . GLY A 1 141 ? 8.895 0.025 -6.397 1.00 93.00 141 GLY A C 1
ATOM 1039 O O . GLY A 1 141 ? 9.202 0.115 -7.586 1.00 93.00 141 GLY A O 1
ATOM 1040 N N . VAL A 1 142 ? 8.000 -0.846 -5.944 1.00 94.38 142 VAL A N 1
ATOM 1041 C CA . VAL A 1 142 ? 7.142 -1.641 -6.819 1.00 94.38 142 VAL A CA 1
ATOM 1042 C C . VAL A 1 142 ? 5.719 -1.118 -6.711 1.00 94.38 142 VAL A C 1
ATOM 1044 O O . VAL A 1 142 ? 5.119 -1.121 -5.636 1.00 94.38 142 VAL A O 1
ATOM 1047 N N . LEU A 1 143 ? 5.200 -0.631 -7.832 1.00 94.88 143 LEU A N 1
ATOM 1048 C CA . LEU A 1 143 ? 3.857 -0.096 -7.968 1.00 94.88 143 LEU A CA 1
ATOM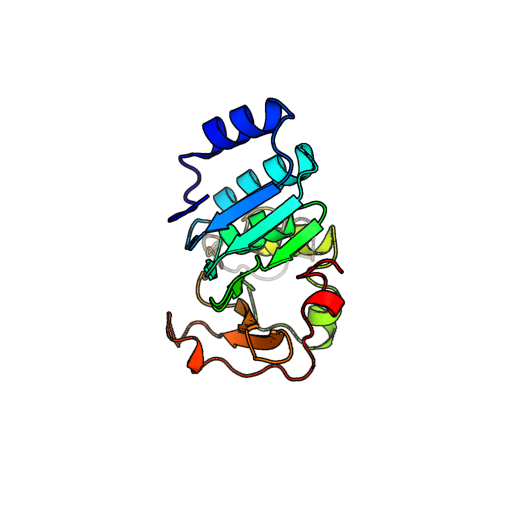 1049 C C . LEU A 1 143 ? 2.902 -1.200 -8.402 1.00 94.88 143 LEU A C 1
ATOM 1051 O O . LEU A 1 143 ? 3.064 -1.770 -9.477 1.00 94.88 143 LEU A O 1
ATOM 1055 N N . PHE A 1 144 ? 1.855 -1.425 -7.621 1.00 95.25 144 PHE A N 1
ATOM 1056 C CA . PHE A 1 144 ? 0.719 -2.261 -7.989 1.00 95.25 144 PHE A CA 1
ATOM 1057 C C . PHE A 1 144 ? -0.476 -1.376 -8.295 1.00 95.25 144 PHE A C 1
ATOM 1059 O O . PHE A 1 144 ? -0.841 -0.528 -7.488 1.00 95.25 144 PHE A O 1
ATOM 1066 N N . THR A 1 145 ? -1.110 -1.586 -9.443 1.00 95.31 145 THR A N 1
ATOM 1067 C CA . THR A 1 145 ? -2.284 -0.822 -9.880 1.00 95.31 145 THR A CA 1
ATOM 1068 C C . THR A 1 145 ? -3.462 -1.741 -10.145 1.00 95.31 145 THR A C 1
ATOM 1070 O O . THR A 1 145 ? -3.282 -2.894 -10.539 1.00 95.31 145 THR A O 1
ATOM 1073 N N . ALA A 1 146 ? -4.670 -1.215 -9.963 1.00 95.19 146 ALA A N 1
ATOM 1074 C CA . ALA A 1 146 ? -5.904 -1.835 -10.416 1.00 95.19 146 ALA A CA 1
ATOM 1075 C C . ALA A 1 146 ? -6.743 -0.823 -11.189 1.00 95.19 146 ALA A C 1
ATOM 1077 O O . ALA A 1 146 ? -7.319 0.101 -10.605 1.00 95.19 146 ALA A O 1
ATOM 1078 N N . SER A 1 147 ? -6.841 -1.044 -12.496 1.00 93.25 147 SER A N 1
ATOM 1079 C CA . SER A 1 147 ? -7.634 -0.217 -13.399 1.00 93.25 147 SER A CA 1
ATOM 1080 C C . SER A 1 147 ? -8.997 -0.866 -13.640 1.00 93.25 147 SER A C 1
ATOM 1082 O O . SER A 1 147 ? -9.051 -2.049 -13.997 1.00 93.25 147 SER A O 1
ATOM 1084 N N . PRO A 1 148 ? -10.107 -0.136 -13.447 1.00 92.12 148 PRO A N 1
ATOM 1085 C CA . PRO A 1 148 ? -11.434 -0.654 -13.738 1.00 92.12 148 PRO A CA 1
ATOM 1086 C C . PRO A 1 148 ? -11.654 -0.771 -15.248 1.00 92.12 148 PRO A C 1
ATOM 1088 O O . PRO A 1 148 ? -11.198 0.054 -16.036 1.00 92.12 148 PRO A O 1
ATOM 1091 N N . THR A 1 149 ? -12.380 -1.808 -15.643 1.00 90.31 149 THR A N 1
ATOM 1092 C CA . THR A 1 149 ? -12.797 -2.098 -17.017 1.00 90.31 149 THR A CA 1
ATOM 1093 C C . THR A 1 149 ? -14.252 -2.563 -17.018 1.00 90.31 149 THR A C 1
ATOM 1095 O O . THR A 1 149 ? -14.810 -2.877 -15.966 1.00 90.31 149 THR A O 1
ATOM 1098 N N . LEU A 1 150 ? -14.860 -2.677 -18.201 1.00 87.31 150 LEU A N 1
ATOM 1099 C CA . LEU A 1 150 ? -16.219 -3.218 -18.349 1.00 87.31 150 LEU A CA 1
ATOM 1100 C C . LEU A 1 150 ? -16.350 -4.683 -17.886 1.00 87.31 150 LEU A C 1
ATOM 1102 O O . LEU A 1 150 ? -17.458 -5.131 -17.614 1.00 87.31 150 LEU A O 1
ATOM 1106 N N . PHE A 1 151 ? -15.236 -5.416 -17.770 1.00 88.06 151 PHE A N 1
ATOM 1107 C CA . PHE A 1 151 ? -15.206 -6.845 -17.434 1.00 88.06 151 PHE A CA 1
ATOM 1108 C C . PHE A 1 151 ? -14.553 -7.140 -16.076 1.00 88.06 151 PHE A C 1
ATOM 1110 O O . PHE A 1 151 ? -14.181 -8.275 -15.797 1.00 88.06 151 PHE A O 1
ATOM 1117 N N . GLY A 1 152 ? -14.395 -6.123 -15.225 1.00 88.06 152 GLY A N 1
ATOM 1118 C CA . GLY A 1 152 ? -13.739 -6.250 -13.925 1.00 88.06 152 GLY A CA 1
ATOM 1119 C C . GLY A 1 152 ? -12.513 -5.352 -13.820 1.00 88.06 152 GLY A C 1
ATOM 1120 O O . GLY A 1 152 ? -12.509 -4.237 -14.337 1.00 88.06 152 GLY A O 1
ATOM 1121 N N . ARG A 1 153 ? -11.468 -5.809 -13.130 1.00 91.00 153 ARG A N 1
ATOM 1122 C CA . ARG A 1 153 ? -10.247 -5.025 -12.900 1.00 91.00 153 ARG A CA 1
ATOM 1123 C C . ARG A 1 153 ? -9.056 -5.689 -13.561 1.00 91.00 153 ARG A C 1
ATOM 1125 O O . ARG A 1 153 ? -8.886 -6.899 -13.461 1.00 91.00 153 ARG A O 1
ATOM 1132 N N . ILE A 1 154 ? -8.219 -4.874 -14.189 1.00 92.38 154 ILE A N 1
ATOM 1133 C CA . ILE A 1 154 ? -6.906 -5.305 -14.658 1.00 92.38 154 ILE A CA 1
ATOM 1134 C C . ILE A 1 154 ? -5.885 -4.875 -13.617 1.00 92.38 154 ILE A C 1
ATOM 1136 O O . ILE A 1 154 ? -5.788 -3.689 -13.290 1.00 92.38 154 ILE A O 1
ATOM 1140 N N . TYR A 1 155 ? -5.128 -5.848 -13.124 1.00 93.62 155 TYR A N 1
ATOM 1141 C CA . TYR A 1 155 ? -4.035 -5.633 -12.192 1.00 93.62 155 TYR A CA 1
ATOM 1142 C C . TYR A 1 155 ? -2.718 -5.589 -12.955 1.00 93.62 155 TYR A C 1
ATOM 1144 O O . TYR A 1 155 ? -2.461 -6.436 -13.809 1.00 93.62 155 TYR A O 1
ATOM 1152 N N . ASN A 1 156 ? -1.886 -4.597 -12.656 1.00 94.38 156 ASN A N 1
ATOM 1153 C CA . ASN A 1 156 ? -0.546 -4.493 -13.225 1.00 94.38 156 ASN A CA 1
ATOM 1154 C C . ASN A 1 156 ? 0.457 -4.160 -12.129 1.00 94.38 156 ASN A C 1
ATOM 1156 O O . ASN A 1 156 ? 0.126 -3.432 -11.191 1.00 94.38 156 ASN A O 1
ATOM 1160 N N . ALA A 1 157 ? 1.681 -4.640 -12.303 1.00 94.44 157 ALA A N 1
ATOM 1161 C CA . ALA A 1 157 ? 2.808 -4.314 -11.453 1.00 94.44 157 ALA A CA 1
ATOM 1162 C C . ALA A 1 157 ? 3.924 -3.659 -12.268 1.00 94.44 157 ALA A C 1
ATOM 1164 O O . ALA A 1 157 ? 4.172 -4.031 -13.419 1.00 94.44 157 ALA A O 1
ATOM 1165 N N . PHE A 1 158 ? 4.600 -2.693 -11.657 1.00 94.50 158 PHE A N 1
ATOM 1166 C CA . PHE A 1 158 ? 5.694 -1.948 -12.261 1.00 94.50 158 PHE A CA 1
ATOM 1167 C C . PHE A 1 158 ? 6.820 -1.748 -11.252 1.00 94.50 158 PHE A C 1
ATOM 1169 O O . PHE A 1 158 ? 6.564 -1.544 -10.070 1.00 94.50 158 PHE A O 1
ATOM 1176 N N . TYR A 1 159 ? 8.061 -1.776 -11.714 1.00 94.38 159 TYR A N 1
ATOM 1177 C CA . TYR A 1 159 ? 9.216 -1.333 -10.952 1.00 94.38 159 TYR A CA 1
ATOM 1178 C C . TYR A 1 159 ? 9.538 0.119 -11.311 1.00 94.38 159 TYR A C 1
ATOM 1180 O O . TYR A 1 159 ? 9.723 0.461 -12.478 1.00 94.38 159 TYR A O 1
ATOM 1188 N N . CYS A 1 160 ? 9.598 0.963 -10.293 1.00 94.00 160 CYS A N 1
ATOM 1189 C CA . CYS A 1 160 ? 9.888 2.382 -10.386 1.00 94.00 160 CYS A CA 1
ATOM 1190 C C . CYS A 1 160 ? 11.251 2.624 -9.736 1.00 94.00 160 CYS A C 1
ATOM 1192 O O . CYS A 1 160 ? 11.391 2.346 -8.549 1.00 94.00 160 CYS A O 1
ATOM 1194 N N . ASP A 1 161 ? 12.252 3.107 -10.476 1.00 91.75 161 ASP A N 1
ATOM 1195 C CA . ASP A 1 161 ? 13.614 3.314 -9.950 1.00 91.75 161 ASP A CA 1
ATOM 1196 C C . ASP A 1 161 ? 13.794 4.651 -9.209 1.00 91.75 161 ASP A C 1
ATOM 1198 O O . ASP A 1 161 ? 14.827 4.884 -8.588 1.00 91.75 161 ASP A O 1
ATOM 1202 N N . GLY A 1 162 ? 12.771 5.508 -9.249 1.00 88.56 162 GLY A N 1
ATOM 1203 C CA . GLY A 1 162 ? 12.732 6.811 -8.587 1.00 88.56 162 GLY A CA 1
ATOM 1204 C C . GLY A 1 162 ? 13.110 7.970 -9.508 1.00 88.56 162 GLY A C 1
ATOM 1205 O O . GLY A 1 162 ? 12.731 9.110 -9.233 1.00 88.56 162 GLY A O 1
ATOM 1206 N N . SER A 1 163 ? 13.770 7.706 -10.641 1.00 89.19 163 SER A N 1
ATOM 1207 C CA . SER A 1 163 ? 14.167 8.742 -11.606 1.00 89.19 163 SER A CA 1
ATOM 1208 C C . SER A 1 163 ? 12.968 9.392 -12.301 1.00 89.19 163 SER A C 1
ATOM 1210 O O . SER A 1 163 ? 13.031 10.549 -12.719 1.00 89.19 163 SER A O 1
ATOM 1212 N N . GLN A 1 164 ? 11.844 8.676 -12.378 1.00 84.88 164 GLN A N 1
ATOM 1213 C CA . GLN A 1 164 ? 10.603 9.158 -12.979 1.00 84.88 164 GLN A CA 1
ATOM 1214 C C . GLN A 1 164 ? 9.805 10.131 -12.090 1.00 84.88 164 GLN A C 1
ATOM 1216 O O . GLN A 1 164 ? 8.823 10.722 -12.550 1.00 84.88 164 GLN A O 1
ATOM 1221 N N . GLY A 1 165 ?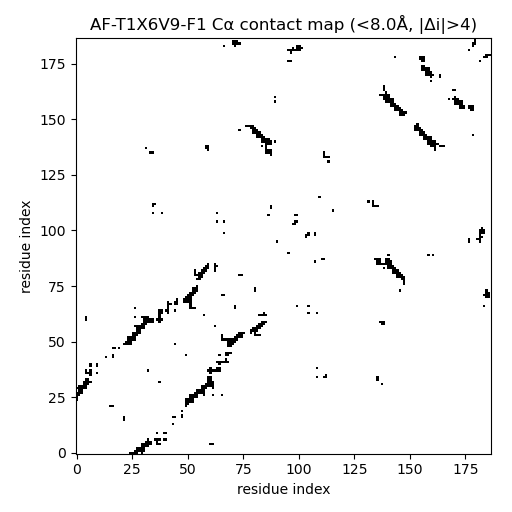 10.191 10.296 -10.818 1.00 83.69 165 GLY A N 1
ATOM 1222 C CA . GLY A 1 165 ? 9.390 11.015 -9.830 1.00 83.69 165 GLY A CA 1
ATOM 1223 C C . GLY A 1 165 ? 7.978 10.427 -9.740 1.00 83.69 165 GLY A C 1
ATOM 1224 O O . GLY A 1 165 ? 7.817 9.218 -9.588 1.00 83.69 165 GLY A O 1
ATOM 1225 N N . ARG A 1 166 ? 6.961 11.282 -9.906 1.00 78.38 166 ARG A N 1
ATOM 1226 C CA . ARG A 1 166 ? 5.532 10.916 -9.815 1.00 78.38 166 ARG A CA 1
ATOM 1227 C C . ARG A 1 166 ? 4.900 10.466 -11.130 1.00 78.38 166 ARG A C 1
ATOM 1229 O O . ARG A 1 166 ? 3.707 10.171 -11.172 1.00 78.38 166 ARG A O 1
ATOM 1236 N N . ASP A 1 167 ? 5.665 10.454 -12.216 1.00 85.62 167 ASP A N 1
ATOM 1237 C CA . ASP A 1 167 ? 5.185 9.984 -13.512 1.00 85.62 167 ASP A CA 1
ATOM 1238 C C . ASP A 1 167 ? 5.379 8.469 -13.626 1.00 85.62 167 ASP A C 1
ATOM 1240 O O . ASP A 1 167 ? 6.311 7.968 -14.259 1.00 85.62 167 ASP A O 1
ATOM 1244 N N . PHE A 1 168 ? 4.477 7.723 -12.991 1.00 82.75 168 PHE A N 1
ATOM 1245 C CA . PHE A 1 168 ? 4.565 6.264 -12.929 1.00 82.75 168 PHE A CA 1
ATOM 1246 C C . PHE A 1 168 ? 4.325 5.561 -14.268 1.00 82.75 168 PHE A C 1
ATOM 1248 O O . PHE A 1 168 ? 4.577 4.363 -14.385 1.00 82.75 168 PHE A O 1
ATOM 1255 N N . SER A 1 169 ? 3.887 6.291 -15.301 1.00 86.12 169 SER A N 1
ATOM 1256 C CA . SER A 1 169 ? 3.761 5.743 -16.656 1.00 86.12 169 SER A CA 1
ATOM 1257 C C . SER A 1 169 ? 5.111 5.318 -17.250 1.00 86.12 169 SER A C 1
ATOM 1259 O O . SER A 1 169 ? 5.151 4.505 -18.171 1.00 86.12 169 SER A O 1
ATOM 1261 N N . LYS A 1 170 ? 6.214 5.835 -16.693 1.00 90.31 170 LYS A N 1
ATOM 1262 C CA . LYS A 1 170 ? 7.591 5.534 -17.100 1.00 90.31 170 LYS A CA 1
ATOM 1263 C C . LYS A 1 170 ? 8.215 4.356 -16.349 1.00 90.31 170 LYS A C 1
ATOM 1265 O O . LYS A 1 170 ? 9.349 3.996 -16.649 1.00 90.31 170 LYS A O 1
ATOM 1270 N N . CYS A 1 171 ? 7.509 3.767 -15.382 1.00 93.50 171 CYS A N 1
ATOM 1271 C CA . CYS A 1 171 ? 8.012 2.618 -14.638 1.00 93.50 171 CYS A CA 1
ATOM 1272 C C . CYS A 1 171 ? 8.055 1.353 -15.513 1.00 93.50 171 CYS A C 1
ATOM 1274 O O . CYS A 1 171 ? 7.212 1.134 -16.386 1.00 93.50 171 CYS A O 1
ATOM 1276 N N . GLU A 1 172 ? 9.029 0.484 -15.253 1.00 93.94 172 GLU A N 1
ATOM 1277 C CA . GLU A 1 172 ? 9.219 -0.766 -15.985 1.00 93.94 172 GLU A CA 1
ATOM 1278 C C . GLU A 1 172 ? 8.120 -1.771 -15.620 1.00 93.94 172 GLU A C 1
ATOM 1280 O O . GLU A 1 172 ? 7.926 -2.085 -14.449 1.00 93.94 172 GLU A O 1
ATOM 1285 N N . ARG A 1 173 ? 7.403 -2.321 -16.604 1.00 92.94 173 ARG A N 1
ATOM 1286 C CA . ARG A 1 173 ? 6.364 -3.331 -16.348 1.00 92.94 173 ARG A CA 1
ATOM 1287 C C . ARG A 1 173 ? 6.976 -4.646 -15.855 1.00 92.94 173 ARG A C 1
ATOM 1289 O O . ARG A 1 173 ? 7.859 -5.199 -16.502 1.00 92.94 173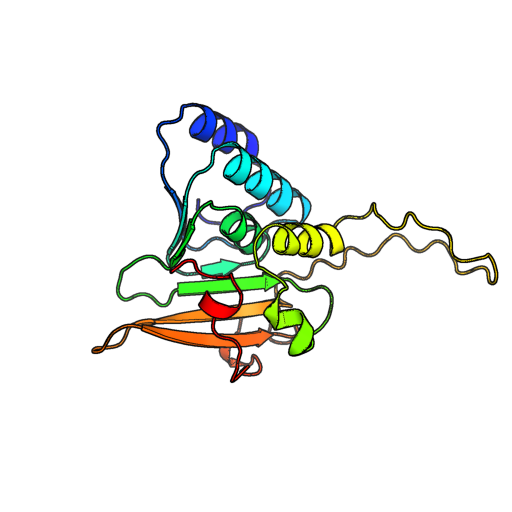 ARG A O 1
ATOM 1296 N N . LEU A 1 174 ? 6.414 -5.199 -14.780 1.00 91.31 174 LEU A N 1
ATOM 1297 C CA . LEU A 1 174 ? 6.749 -6.521 -14.249 1.00 91.31 174 LEU A CA 1
ATOM 1298 C C . LEU A 1 174 ? 5.674 -7.538 -14.681 1.00 91.31 174 LEU A C 1
ATOM 1300 O O . LEU A 1 174 ? 4.572 -7.523 -14.128 1.00 91.31 174 LEU A O 1
ATOM 1304 N N . PRO A 1 175 ? 5.939 -8.406 -15.677 1.00 82.00 175 PRO A N 1
ATOM 1305 C CA . PRO A 1 175 ? 4.911 -9.266 -16.271 1.00 82.00 175 PRO A CA 1
ATOM 1306 C C . PRO A 1 175 ? 4.378 -10.360 -15.330 1.00 82.00 175 PRO A C 1
ATOM 1308 O O . PRO A 1 175 ? 3.210 -10.718 -15.444 1.00 82.00 175 PRO A O 1
ATOM 1311 N N . ASP A 1 176 ? 5.182 -10.830 -14.371 1.00 79.06 176 ASP A N 1
ATOM 1312 C CA . ASP A 1 176 ? 4.851 -11.974 -13.502 1.00 79.06 176 ASP A CA 1
ATOM 1313 C C . ASP A 1 176 ? 4.584 -11.588 -12.034 1.00 79.06 176 ASP A C 1
ATOM 1315 O O . ASP A 1 176 ? 4.676 -12.414 -11.124 1.00 79.06 176 ASP A O 1
ATOM 1319 N N . ALA A 1 177 ? 4.246 -10.323 -11.781 1.00 86.00 177 ALA A N 1
ATOM 1320 C CA . ALA A 1 177 ? 4.031 -9.787 -10.438 1.00 86.00 177 ALA A CA 1
ATOM 1321 C C . ALA A 1 177 ? 2.536 -9.560 -10.146 1.00 86.00 177 ALA A C 1
ATOM 1323 O O . ALA A 1 177 ? 2.041 -8.435 -10.115 1.00 86.00 177 ALA A O 1
ATOM 1324 N N . ASP A 1 178 ? 1.803 -10.652 -9.929 1.00 89.31 178 ASP A N 1
ATOM 1325 C CA . ASP A 1 178 ? 0.393 -10.598 -9.527 1.00 89.31 178 ASP A CA 1
ATOM 1326 C C . ASP A 1 178 ? 0.251 -10.175 -8.046 1.00 89.31 178 ASP A C 1
ATOM 1328 O O . ASP A 1 178 ? 0.810 -10.837 -7.168 1.00 89.31 178 ASP A O 1
ATOM 1332 N N . PRO A 1 179 ? -0.508 -9.112 -7.722 1.00 92.25 179 PRO A N 1
ATOM 1333 C CA . PRO A 1 179 ? -0.571 -8.581 -6.360 1.00 92.25 179 PRO A CA 1
ATOM 1334 C C . PRO A 1 179 ? -1.178 -9.548 -5.332 1.00 92.25 179 PRO A C 1
ATOM 1336 O O . PRO A 1 179 ? -0.810 -9.477 -4.160 1.00 92.25 179 PRO A O 1
ATOM 1339 N N . PHE A 1 180 ? -2.064 -10.464 -5.733 1.00 91.94 180 PHE A N 1
ATOM 1340 C CA . PHE A 1 180 ? -2.606 -11.479 -4.826 1.00 91.94 180 PHE A CA 1
ATOM 1341 C C . PHE A 1 180 ? -1.561 -12.555 -4.544 1.00 91.94 180 PHE A C 1
ATOM 1343 O O . PHE A 1 180 ? -1.326 -12.918 -3.391 1.00 91.94 180 PHE A O 1
ATOM 1350 N N . LYS A 1 181 ? -0.857 -13.023 -5.584 1.00 89.88 181 LYS A N 1
ATOM 1351 C CA . LYS A 1 181 ? 0.238 -13.988 -5.418 1.00 89.88 181 LYS A CA 1
ATOM 1352 C C . LYS A 1 181 ? 1.359 -13.418 -4.555 1.00 89.88 181 LYS A C 1
ATOM 1354 O O . LYS A 1 181 ? 1.933 -14.162 -3.766 1.00 89.88 181 LYS A O 1
ATOM 1359 N N . LEU A 1 182 ? 1.676 -12.132 -4.668 1.00 89.25 182 LEU A N 1
ATOM 1360 C CA . LEU A 1 182 ? 2.754 -11.516 -3.886 1.00 89.25 182 LEU A CA 1
ATOM 1361 C C . LEU A 1 182 ? 2.340 -11.113 -2.462 1.00 89.25 182 LEU A C 1
ATOM 1363 O O . LEU A 1 182 ? 3.180 -10.634 -1.705 1.00 89.25 182 LEU A O 1
ATOM 1367 N N . GLY A 1 183 ? 1.081 -11.339 -2.069 1.00 90.19 183 GLY A N 1
ATOM 1368 C CA . GLY A 1 183 ? 0.584 -10.977 -0.740 1.00 90.19 183 GLY A CA 1
ATOM 1369 C C . GLY A 1 183 ? 0.379 -9.475 -0.550 1.00 90.19 183 GLY A C 1
ATOM 1370 O O . GLY A 1 183 ? 0.281 -9.020 0.579 1.00 90.19 183 GLY A O 1
ATOM 1371 N N . VAL A 1 184 ? 0.298 -8.704 -1.637 1.00 93.62 184 VAL A N 1
ATOM 1372 C CA . VAL A 1 184 ? -0.036 -7.272 -1.599 1.00 93.62 184 VAL A CA 1
ATOM 1373 C C . VAL A 1 184 ? -1.543 -7.066 -1.510 1.00 93.62 184 VAL A C 1
ATOM 1375 O O . VAL A 1 184 ? -2.003 -6.098 -0.914 1.00 93.62 184 VAL A O 1
ATOM 1378 N N . LEU A 1 185 ? -2.333 -7.986 -2.065 1.00 94.56 185 LEU A N 1
ATOM 1379 C CA . LEU A 1 185 ? -3.786 -8.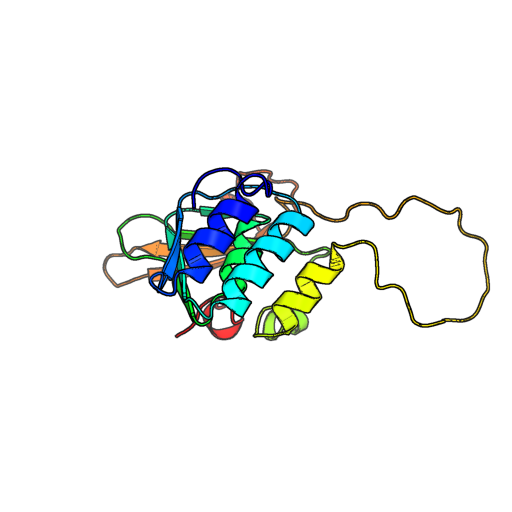031 -1.913 1.00 94.56 185 LEU A CA 1
ATOM 1380 C C . LEU A 1 185 ? -4.211 -9.372 -1.317 1.00 94.56 185 LEU A C 1
ATOM 1382 O O . LEU A 1 185 ? -3.638 -10.413 -1.637 1.00 94.56 185 LEU A O 1
ATOM 1386 N N . THR A 1 186 ? -5.224 -9.343 -0.458 1.00 93.31 186 THR A N 1
ATOM 1387 C CA . THR A 1 186 ? -5.870 -10.547 0.070 1.00 93.31 186 THR A CA 1
ATOM 1388 C C . THR A 1 186 ? -7.007 -10.978 -0.870 1.00 93.31 186 THR A C 1
ATOM 1390 O O . THR A 1 186 ? -7.736 -10.097 -1.339 1.00 93.31 186 THR A O 1
ATOM 1393 N N . PRO A 1 187 ? -7.153 -12.286 -1.173 1.00 81.69 187 PRO A N 1
ATOM 1394 C CA . PRO A 1 187 ? -8.284 -12.823 -1.936 1.00 81.69 187 PRO A CA 1
ATOM 1395 C C . PRO A 1 187 ? -9.652 -12.565 -1.293 1.00 81.69 187 PRO A C 1
ATOM 1397 O O . PRO A 1 187 ? -9.724 -12.526 -0.042 1.00 81.69 187 PRO A O 1
#

pLDDT: mean 84.42, std 16.83, range [32.38, 98.0]

Nearest PDB structures (foldseek):
  8ruw-assembly1_B  TM=6.156E-01  e=2.341E+00  Archaeoglobus fulgidus DSM 4304
  8ruw-assembly2_A  TM=3.890E-01  e=3.219E-01  Archaeoglobus fulgidus DSM 4304
  3w00-assembly1_A  TM=3.846E-01  e=3.901E-01  Bacillus subtilis subsp. subtilis str. 168
  3g8m-assembly1_A-2  TM=3.767E-01  e=6.509E-01  Escherichia coli K-12
  8fsd-assembly1_C  TM=5.103E-01  e=5.380E+00  Glycine max

Solvent-accessible surface area (backbone atoms only — not comparable to full-atom values): 10294 Å² total; per-residue (Å²): 86,60,44,69,39,68,45,85,59,48,65,65,50,43,60,52,45,73,69,69,76,60,60,63,51,50,34,39,50,15,37,42,42,43,65,66,28,12,50,54,49,15,50,48,34,45,77,62,61,22,27,20,30,36,40,38,39,26,24,21,14,36,28,52,26,36,66,28,21,72,42,22,42,75,53,88,71,83,59,55,27,35,36,28,39,55,47,85,60,91,74,51,78,76,51,49,60,50,42,38,40,72,71,37,38,55,54,58,54,48,75,45,48,97,82,77,95,80,77,92,74,82,93,77,82,95,69,82,91,66,75,83,70,75,56,73,41,62,48,16,23,43,35,40,37,37,40,60,52,99,88,49,70,52,75,50,24,25,44,29,86,34,87,58,53,89,49,66,89,72,34,48,76,40,92,87,50,51,48,56,75,25,38,68,27,54,133

Foldseek 3Di:
DEEELAQPCLVVVLVVLVVLPAQEAEYEHYADYALVSLVSLLVSQLVSQHAYEYDAEAWFSRLSSQLSHVFHYYDDDQHKYKYFAAALDDDDPVCLQACSAPCNSVVRSCVQDPDDPDDDDDDDDDDDPDDPPRSRQRQFGKMWMWHQDPVGTDIWIFGGRCPCPPVCVPTHTDPPNDCCSSSSGPD

Organism: NCBI:txid1246301